Protein AF-A0A925S9H7-F1 (afdb_monomer)

Radius of gyration: 20.21 Å; Cα contacts (8 Å, |Δi|>4): 602; chains: 1; bounding box: 53×40×58 Å

Foldseek 3Di:
DVVPDDDDDDDDDLLDALVVLLVVCLVVQLVVLVVVVAADEAEAAASRCCSLLLNQLDVSNVRNHQAYEYELYQLQAFCLLQQLSVLVLLVPFPADPVLQLLLLVLSCLQCVVNVNSNQARFHQCLQVLQDQDAWDDDPDPSGRTDGGDNVPRHRPNSVVSLPRDGQLQRYEFEFEFEPLVCQVVVDPVNSVVCNVCVVVCSVPQRVVQSVDDSVSSLQVNLNVVVSGFCADPVRDTCLACCGHLSTHRLCSRLSFGSVLCNVQPRNDLVSLLVCLLRRLHNHYFYWYQHHSCCLPVCQGPPRDDQWTAGSNCNVVDTDGSVVVVVCVVVVPPPDCPPSVVSDDD

Secondary structure (DSSP, 8-state):
-TTT---------TTS-HHHHHHHHHHHHHHHHHHHTS-EEEEEETHHHHHHHHHTTSHHHHHHEEEEEEES--TT-BGGG-HHHHHHHHHHSSS-HHHHHHHHHHHHHHHHH-TTHHHHSB---TTS-S---EEEE-SSTTS-EEEE-HHHHS-HHHHHHHTS---GGGEEEEEEE---HHHHT--HHHHHHHHHTHHHHIIIIIHHHHHS-HHHHHHHHHHHHTT---B-TTS-B-TT--SBSSSSBHHHHTT--HHHHHHS---SGGGGGGTGGG--SSEEEEEET--TTHHHH---GGG--SEEEBSS-GGG-EEEHHHHHHHHHHTTT-TT--GGGSS--

pLDDT: mean 80.82, std 15.93, range [28.08, 97.25]

Nearest PDB structures (foldseek):
  6wpy-assembly5_E  TM=6.796E-01  e=1.363E-03  Bacillus licheniformis
  6z1p-assembly1_BK  TM=6.396E-01  e=5.811E-04  Tetrahymena thermophila SB210
  6wpx-assembly1_A  TM=6.654E-01  e=6.393E-03  Bacillus licheniformis
  5cur-assembly1_A  TM=8.465E-01  e=4.540E-01  Bacillus subtilis
  6nkc-assembly1_A  TM=7.446E-01  e=4.305E-01  metagenome

Sequence (345 aa):
FRKTFKVFFLRYDSSDALGDEIEQAKTLVPKLAGEVGKPITVIALSMGGNVIGGALSDPAVSESVDRALCMGTPFHGSPLFSSDWYQYSLYQHKLGLFTRMMDTFDYNYFFGKHRNYQRDLKWDNLDGGIPTVGAFKGITKAGPKGDLTPARDEGKLLNKINKTDINKGKIIAYAGYLLNAEIITMTAKHRLETYALAPYRFLTVRVPAQLGREESALKVLSTKIGKVNAIDDQGLSVRRFALNDGITPVPSALFLAPDTVKEYPIIKETDLKRLLPHVDIRLGRVFRDIDHVTFVEGTPPHGGSKLVKDELHPEDGSHTVFEWMLDELLERNQGDRKDNELVKS

Solvent-accessible surface area (backbone atoms only — not comparable to full-atom values): 18518 Å² total; per-residue (Å²): 102,86,91,78,53,87,86,83,85,90,84,79,64,83,88,46,52,60,67,58,50,16,57,49,43,46,55,52,46,32,52,50,16,58,78,70,71,46,55,36,75,44,80,23,58,28,70,46,25,46,29,50,57,50,17,32,54,39,66,62,27,38,68,21,41,61,35,35,42,21,38,36,11,35,50,42,14,19,58,84,26,15,61,34,58,45,23,50,21,48,60,57,29,95,64,56,72,67,57,34,23,52,52,39,47,55,51,52,58,54,41,69,76,43,50,46,48,49,61,50,32,7,21,33,45,60,61,63,80,54,59,83,72,44,79,47,71,44,97,47,95,63,29,26,52,42,59,25,29,48,94,71,49,41,9,62,57,29,46,54,46,74,69,50,76,53,71,38,69,32,34,32,22,36,18,24,12,46,76,61,55,70,70,80,66,58,42,75,66,55,50,50,52,52,60,72,42,37,68,58,46,40,64,72,48,46,50,54,23,66,72,52,56,69,68,48,32,49,55,60,51,11,66,49,58,75,66,46,50,38,68,49,99,80,75,44,45,61,54,71,63,39,47,23,14,45,60,21,30,30,58,22,15,43,60,45,51,42,67,56,45,56,76,59,62,37,73,50,80,83,41,52,58,70,45,59,90,60,45,69,35,58,41,69,40,34,30,72,51,23,37,60,60,23,82,76,70,62,51,29,59,95,76,46,69,53,58,39,43,31,65,64,49,62,85,80,45,66,38,36,71,64,52,49,54,46,33,73,73,64,56,67,80,64,72,80,69,56,74,74,71,63,66,71,134

Structure (mmCIF, N/CA/C/O backbone):
data_AF-A0A925S9H7-F1
#
_entry.id   AF-A0A925S9H7-F1
#
loop_
_atom_site.group_PDB
_atom_site.id
_atom_site.type_symbol
_atom_site.label_atom_id
_atom_site.label_alt_id
_atom_site.label_comp_id
_atom_site.label_asym_id
_atom_site.label_entity_id
_atom_site.label_seq_id
_atom_site.pdbx_PDB_ins_code
_atom_site.Cartn_x
_atom_site.Cartn_y
_atom_site.Cartn_z
_atom_site.occupancy
_atom_site.B_iso_or_equiv
_atom_site.auth_seq_id
_atom_site.auth_comp_id
_atom_site.auth_asym_id
_atom_site.auth_atom_id
_atom_site.pdbx_PDB_model_num
ATOM 1 N N . PHE A 1 1 ? -26.632 -3.676 8.887 1.00 64.56 1 PHE A N 1
ATOM 2 C CA . PHE A 1 1 ? -25.692 -2.537 8.868 1.00 64.56 1 PHE A CA 1
ATOM 3 C C . PHE A 1 1 ? -26.240 -1.284 9.562 1.00 64.56 1 PHE A C 1
ATOM 5 O O . PHE A 1 1 ? -25.845 -1.050 10.691 1.00 64.56 1 PHE A O 1
ATOM 12 N N . ARG A 1 2 ? -27.207 -0.530 8.996 1.00 60.44 2 ARG A N 1
ATOM 13 C CA . ARG A 1 2 ? -27.725 0.736 9.595 1.00 60.44 2 ARG A CA 1
ATOM 14 C C . ARG A 1 2 ? -28.324 0.631 11.009 1.00 60.44 2 ARG A C 1
ATOM 16 O O . ARG A 1 2 ? -28.385 1.628 11.710 1.00 60.44 2 ARG A O 1
ATOM 23 N N . LYS A 1 3 ? -28.794 -0.554 11.412 1.00 76.94 3 LYS A N 1
ATOM 24 C CA . LYS A 1 3 ? -29.314 -0.818 12.768 1.00 76.94 3 LYS A CA 1
ATOM 25 C C . LYS A 1 3 ? -28.235 -1.275 13.762 1.00 76.94 3 LYS A C 1
ATOM 27 O O . LYS A 1 3 ? -28.525 -1.388 14.942 1.00 76.94 3 LYS A O 1
ATOM 32 N N . THR A 1 4 ? -27.031 -1.574 13.276 1.00 79.81 4 THR A N 1
ATOM 33 C CA . THR A 1 4 ? -25.951 -2.227 14.037 1.00 79.81 4 THR A CA 1
ATOM 34 C C . THR A 1 4 ? -24.757 -1.295 14.218 1.00 79.81 4 THR A C 1
ATOM 36 O O . THR A 1 4 ? -24.157 -1.267 15.284 1.00 79.81 4 THR A O 1
ATOM 39 N N . PHE A 1 5 ? -24.444 -0.496 13.194 1.00 84.62 5 PHE A N 1
ATOM 40 C CA . PHE A 1 5 ? -23.286 0.388 13.175 1.00 84.62 5 PHE A CA 1
ATOM 41 C C . PHE A 1 5 ? -23.704 1.843 12.995 1.00 84.62 5 PHE A C 1
ATOM 43 O O . PHE A 1 5 ? -24.600 2.159 12.206 1.00 84.62 5 PHE A O 1
ATOM 50 N N . LYS A 1 6 ? -22.992 2.729 13.691 1.00 89.12 6 LYS A N 1
ATOM 51 C CA . LYS A 1 6 ? -22.971 4.166 13.426 1.00 89.12 6 LYS A CA 1
ATOM 52 C C . LYS A 1 6 ? -21.685 4.446 12.652 1.00 89.12 6 LYS A C 1
ATOM 54 O O . LYS A 1 6 ? -20.611 4.102 13.131 1.00 89.12 6 LYS A O 1
ATOM 59 N N . VAL A 1 7 ? -21.807 4.997 11.447 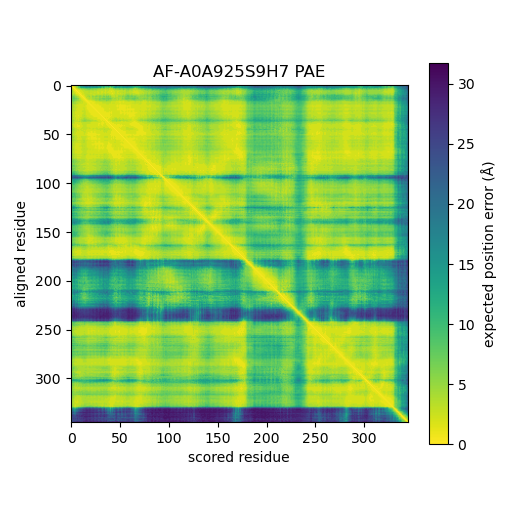1.00 90.25 7 VAL A N 1
ATOM 60 C CA . VAL A 1 7 ? -20.663 5.241 10.558 1.00 90.25 7 VAL A CA 1
ATOM 61 C C . VAL A 1 7 ? -20.349 6.722 10.538 1.00 90.25 7 VAL A C 1
ATOM 63 O O . VAL A 1 7 ? -21.237 7.542 10.304 1.00 90.25 7 VAL A O 1
ATOM 66 N N . PHE A 1 8 ? -19.078 7.035 10.742 1.00 91.69 8 PHE A N 1
ATOM 67 C CA . PHE A 1 8 ? -18.526 8.373 10.621 1.00 91.69 8 PHE A CA 1
ATOM 68 C C . PHE A 1 8 ? -17.514 8.375 9.480 1.00 91.69 8 PHE A C 1
ATOM 70 O O . PHE A 1 8 ? -16.825 7.382 9.257 1.00 91.69 8 PHE A O 1
ATOM 77 N N . PHE A 1 9 ? -17.438 9.486 8.754 1.00 90.81 9 PHE A N 1
ATOM 78 C CA . PHE A 1 9 ? -16.459 9.670 7.691 1.00 90.81 9 PHE A CA 1
ATOM 79 C C . PHE A 1 9 ? -15.433 10.695 8.149 1.00 90.81 9 PHE A C 1
ATOM 81 O O . PHE A 1 9 ? -15.776 11.861 8.341 1.00 90.81 9 PHE A O 1
ATOM 88 N N . LEU A 1 10 ? -14.187 10.256 8.298 1.00 87.06 10 LEU A N 1
ATOM 89 C CA . LEU A 1 10 ? -13.049 11.148 8.449 1.00 87.06 10 LEU A CA 1
ATOM 90 C C . LEU A 1 10 ? -12.535 11.482 7.049 1.00 87.06 10 LEU A C 1
ATOM 92 O O . LEU A 1 10 ? -12.143 10.588 6.301 1.00 87.06 10 LEU A O 1
ATOM 96 N N . ARG A 1 11 ? -12.612 12.757 6.674 1.00 85.00 11 ARG A N 1
ATOM 97 C C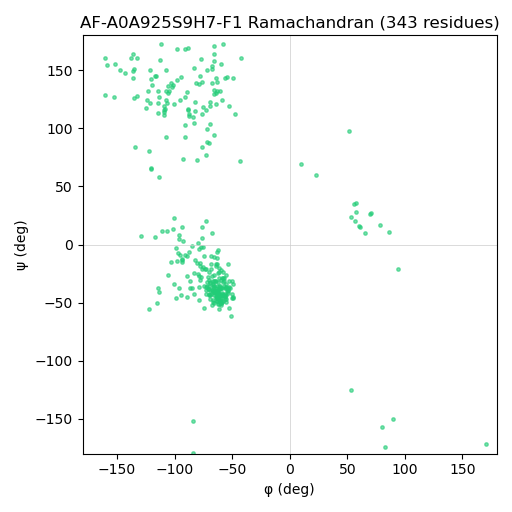A . ARG A 1 11 ? -12.084 13.256 5.403 1.00 85.00 11 ARG A CA 1
ATOM 98 C C . ARG A 1 11 ? -10.756 13.938 5.675 1.00 85.00 11 ARG A C 1
ATOM 100 O O . ARG A 1 11 ? -10.673 14.704 6.628 1.00 85.00 11 ARG A O 1
ATOM 107 N N . TYR A 1 12 ? -9.792 13.679 4.813 1.00 81.25 12 TYR A N 1
ATOM 108 C CA . TYR A 1 12 ? -8.499 14.340 4.799 1.00 81.25 12 TYR A CA 1
ATOM 109 C C . TYR A 1 12 ? -8.159 14.768 3.373 1.00 81.25 12 TYR A C 1
ATOM 111 O O . TYR A 1 12 ? -8.752 14.249 2.416 1.00 81.25 12 TYR A O 1
ATOM 119 N N . ASP A 1 13 ? -7.238 15.717 3.230 1.00 80.81 13 ASP A N 1
ATOM 120 C CA . ASP A 1 13 ? -6.791 16.174 1.923 1.00 80.81 13 ASP A CA 1
ATOM 121 C C . ASP A 1 13 ? -5.626 15.291 1.458 1.00 80.81 13 ASP A C 1
ATOM 123 O O . ASP A 1 13 ? -4.548 15.260 2.041 1.00 80.81 13 ASP A O 1
ATOM 127 N N . SER A 1 14 ? -5.812 14.540 0.373 1.00 71.75 14 SER A N 1
ATOM 128 C CA . SER A 1 14 ? -4.733 13.728 -0.204 1.00 71.75 14 SER A CA 1
ATOM 129 C C . SER A 1 14 ? -3.578 14.565 -0.776 1.00 71.75 14 SER A C 1
ATOM 131 O O . SER A 1 14 ? -2.535 14.016 -1.143 1.00 71.75 14 SER A O 1
ATOM 133 N N . SER A 1 15 ? -3.763 15.884 -0.887 1.00 78.62 15 SER A N 1
ATOM 134 C CA . SER A 1 15 ? -2.734 16.863 -1.234 1.00 78.62 15 SER A CA 1
ATOM 135 C C . SER A 1 15 ? -2.029 17.489 -0.023 1.00 78.62 15 SER A C 1
ATOM 137 O O . SER A 1 15 ? -1.110 18.291 -0.219 1.00 78.62 15 SER A O 1
ATOM 139 N N . ASP A 1 16 ? -2.350 17.060 1.196 1.00 85.62 16 ASP A N 1
ATOM 140 C CA . ASP A 1 16 ? -1.564 17.375 2.387 1.00 85.62 16 ASP A CA 1
ATOM 141 C C . ASP A 1 16 ? -0.453 16.341 2.610 1.00 85.62 16 ASP A C 1
ATOM 143 O O . ASP A 1 16 ? -0.340 15.324 1.910 1.00 85.62 16 ASP A O 1
ATOM 147 N N . ALA A 1 17 ? 0.466 16.648 3.528 1.00 89.25 17 ALA A N 1
ATOM 148 C CA . ALA A 1 17 ? 1.516 15.714 3.893 1.00 89.25 17 ALA A CA 1
ATOM 149 C C . ALA A 1 17 ? 0.978 14.609 4.795 1.00 89.25 17 ALA A C 1
ATOM 151 O O . ALA A 1 17 ? 0.261 14.879 5.753 1.00 89.25 17 ALA A O 1
ATOM 152 N N . LEU A 1 18 ? 1.431 13.373 4.574 1.00 92.12 18 LEU A N 1
ATOM 153 C CA . LEU A 1 18 ? 1.060 12.244 5.434 1.00 92.12 18 LEU A CA 1
ATOM 154 C C . LEU A 1 18 ? 1.354 12.521 6.919 1.00 92.12 18 LEU A C 1
ATOM 156 O O . LEU A 1 18 ? 0.586 12.115 7.783 1.00 92.12 18 LEU A O 1
ATOM 160 N N . GLY A 1 19 ? 2.457 13.214 7.218 1.00 92.12 19 GLY A N 1
ATOM 161 C CA . GLY A 1 19 ? 2.796 13.605 8.588 1.00 92.12 19 GLY A CA 1
ATOM 162 C C . GLY A 1 19 ? 1.758 14.534 9.219 1.00 92.12 19 GLY A C 1
ATOM 163 O O . GLY A 1 19 ? 1.385 14.323 10.368 1.00 92.12 19 GLY A O 1
ATOM 164 N N . ASP A 1 20 ? 1.250 15.505 8.460 1.00 92.94 20 ASP A N 1
ATOM 165 C CA . ASP A 1 20 ? 0.233 16.443 8.942 1.00 92.94 20 ASP A CA 1
ATOM 166 C C . ASP A 1 20 ? -1.088 15.709 9.200 1.00 92.94 20 ASP A C 1
ATOM 168 O O . ASP A 1 20 ? -1.737 15.927 10.221 1.00 92.94 20 ASP A O 1
ATOM 172 N N . GLU A 1 21 ? -1.441 14.763 8.328 1.00 93.81 21 GLU A N 1
ATOM 173 C CA . GLU A 1 21 ? -2.633 13.928 8.494 1.00 93.81 21 GLU A CA 1
ATOM 174 C C . GLU A 1 21 ? -2.547 12.986 9.699 1.00 93.81 21 GLU A C 1
ATOM 176 O O . GLU A 1 21 ? -3.539 12.766 10.397 1.00 93.81 21 GLU A O 1
ATOM 181 N N . ILE A 1 22 ? -1.353 12.471 10.006 1.00 94.88 22 ILE A N 1
ATOM 182 C CA . ILE A 1 22 ? -1.109 11.704 11.234 1.00 94.88 22 ILE A CA 1
ATOM 183 C C . ILE A 1 22 ? -1.348 12.581 12.471 1.00 94.88 22 ILE A C 1
ATOM 185 O O . ILE A 1 22 ? -2.038 12.152 13.396 1.00 94.88 22 ILE A O 1
ATOM 189 N N . GLU A 1 23 ? -0.828 13.811 12.499 1.00 94.81 23 GLU A N 1
ATOM 190 C CA . GLU A 1 23 ? -1.037 14.728 13.630 1.00 94.81 23 GLU A CA 1
ATOM 191 C C . GLU A 1 23 ? -2.510 15.145 13.780 1.00 94.81 23 GLU A C 1
ATOM 193 O O . GLU A 1 23 ? -3.040 15.216 14.894 1.00 94.81 23 GLU A O 1
ATOM 198 N N . GLN A 1 24 ? -3.221 15.339 12.666 1.00 94.75 24 GLN A N 1
ATOM 199 C CA . GLN A 1 24 ? -4.666 15.568 12.692 1.00 94.75 24 GLN A CA 1
ATOM 200 C C . GLN A 1 24 ? -5.418 14.356 13.256 1.00 94.75 24 GLN A C 1
ATOM 202 O O . GLN A 1 24 ? -6.281 14.511 14.127 1.00 94.75 24 GLN A O 1
ATOM 207 N N . ALA A 1 25 ? -5.068 13.141 12.824 1.00 95.38 25 ALA A N 1
ATOM 208 C CA . ALA A 1 25 ? -5.674 11.911 13.324 1.00 95.38 25 ALA A CA 1
ATOM 209 C C . ALA A 1 25 ? -5.461 11.732 14.836 1.00 95.38 25 ALA A C 1
ATOM 211 O O . ALA A 1 25 ? -6.404 11.339 15.529 1.00 95.38 25 ALA A O 1
ATOM 212 N N . LYS A 1 26 ? -4.287 12.112 15.366 1.00 96.12 26 LYS A N 1
ATOM 213 C CA . LYS A 1 26 ? -4.012 12.107 16.816 1.00 96.12 26 LYS A CA 1
ATOM 214 C C . LYS A 1 26 ? -4.970 12.971 17.626 1.00 96.12 26 LYS A C 1
ATOM 216 O O . LYS A 1 26 ? -5.275 12.649 18.768 1.00 96.12 26 LYS A O 1
ATOM 221 N N . THR A 1 27 ? -5.501 14.030 17.025 1.00 95.88 27 THR A N 1
ATOM 222 C CA . THR A 1 27 ? -6.480 14.907 17.677 1.00 95.88 27 THR A CA 1
ATOM 223 C C . THR A 1 27 ? -7.917 14.425 17.461 1.00 95.88 27 THR A C 1
ATOM 225 O O . THR A 1 27 ? -8.731 14.408 18.386 1.00 95.88 27 THR A O 1
ATOM 228 N N . LEU A 1 28 ? -8.259 14.045 16.228 1.00 95.69 28 LEU A N 1
ATOM 229 C CA . LEU A 1 28 ? -9.642 13.775 15.830 1.00 95.69 28 LEU A CA 1
ATOM 230 C C . LEU A 1 28 ? -10.146 12.406 16.290 1.00 95.69 28 LEU A C 1
ATOM 232 O O . LEU A 1 28 ? -11.314 12.291 16.666 1.00 95.69 28 LEU A O 1
ATOM 236 N N . VAL A 1 29 ? -9.288 11.381 16.286 1.00 96.50 29 VAL A N 1
ATOM 237 C CA . VAL A 1 29 ? -9.683 10.017 16.667 1.00 96.50 29 VAL A CA 1
ATOM 238 C C . VAL A 1 29 ? -10.078 9.935 18.146 1.00 96.50 29 VAL A C 1
ATOM 240 O O . VAL A 1 29 ? -11.194 9.475 18.411 1.00 96.50 29 VAL A O 1
ATOM 243 N N . PRO A 1 30 ? -9.275 10.434 19.110 1.00 97.25 30 PRO A N 1
ATOM 244 C CA . PRO A 1 30 ? -9.667 10.401 20.516 1.00 97.25 30 PRO A CA 1
ATOM 245 C C . PRO A 1 30 ? -10.904 11.245 20.804 1.00 97.25 30 PRO A C 1
ATOM 247 O O . PRO A 1 30 ? -11.779 10.832 21.564 1.00 97.25 30 PRO A O 1
ATOM 250 N N . LYS A 1 31 ? -11.031 12.402 20.141 1.00 96.50 31 LYS A N 1
ATOM 251 C CA . LYS A 1 31 ? -12.224 13.245 20.256 1.00 96.50 31 LYS A CA 1
ATOM 252 C C . LYS A 1 31 ? -13.487 12.493 19.828 1.00 96.50 31 LYS A C 1
ATOM 254 O O . LYS A 1 31 ? -14.468 12.483 20.569 1.00 96.50 31 LYS A O 1
ATOM 259 N N . LEU A 1 32 ? -13.461 11.843 18.662 1.00 95.44 32 LEU A N 1
ATOM 260 C CA . LEU A 1 32 ? -14.602 11.075 18.161 1.00 95.44 32 LEU A CA 1
ATOM 261 C C . LEU A 1 32 ? -14.940 9.900 19.087 1.00 95.44 32 LEU A C 1
ATOM 263 O O . LEU A 1 32 ? -16.109 9.698 19.410 1.00 95.44 32 LEU A O 1
ATOM 267 N N . ALA A 1 33 ? -13.938 9.141 19.536 1.00 95.75 33 ALA A N 1
ATOM 268 C CA . ALA A 1 33 ? -14.154 8.037 20.469 1.00 95.75 33 ALA A CA 1
ATOM 269 C C . ALA A 1 33 ? -14.763 8.519 21.797 1.00 95.75 33 ALA A C 1
ATOM 271 O O . ALA A 1 33 ? -15.682 7.883 22.317 1.00 95.75 33 ALA A O 1
ATOM 272 N N . GLY A 1 34 ? -14.330 9.683 22.295 1.00 95.88 34 GLY A N 1
ATOM 273 C CA . GLY A 1 34 ? -14.906 10.340 23.468 1.00 95.88 34 GLY A CA 1
ATOM 274 C C . GLY A 1 34 ? -16.374 10.734 23.285 1.00 95.88 34 GLY A C 1
ATOM 275 O O . GLY A 1 34 ? -17.190 10.467 24.164 1.00 95.88 34 GLY A O 1
ATOM 276 N N . GLU A 1 35 ? -16.745 11.294 22.128 1.00 94.88 35 GLU A N 1
ATOM 277 C CA . GLU A 1 35 ? -18.145 11.622 21.802 1.00 94.88 35 GLU A CA 1
ATOM 278 C C . GLU A 1 35 ? -19.030 10.372 21.649 1.00 94.88 35 GLU A C 1
ATOM 280 O O . GLU A 1 35 ? -20.224 10.401 21.956 1.00 94.88 35 GLU A O 1
ATOM 285 N N . VAL A 1 36 ? -18.455 9.260 21.180 1.00 92.69 36 VAL A N 1
ATOM 286 C CA . VAL A 1 36 ? -19.147 7.965 21.075 1.00 92.69 36 VAL A CA 1
ATOM 287 C C . VAL A 1 36 ? -19.213 7.241 22.430 1.00 92.69 36 VAL A C 1
ATOM 289 O O . VAL A 1 36 ? -20.126 6.440 22.645 1.00 92.69 36 VAL A O 1
ATOM 292 N N . GLY A 1 37 ? -18.283 7.525 23.346 1.00 93.19 37 GLY A N 1
ATOM 293 C CA . GLY A 1 37 ? -18.195 6.931 24.683 1.00 93.19 37 GLY A CA 1
ATOM 294 C C . GLY A 1 37 ? -17.587 5.525 24.720 1.00 93.19 37 GLY A C 1
ATOM 295 O O . GLY A 1 37 ? -17.783 4.806 25.698 1.00 93.19 37 GLY A O 1
ATOM 296 N N . LYS A 1 38 ? -16.897 5.099 23.654 1.00 92.38 38 LYS A N 1
ATOM 297 C CA . LYS A 1 38 ? -16.194 3.807 23.570 1.00 92.38 38 LYS A CA 1
ATOM 298 C C . LYS A 1 38 ? -15.128 3.824 22.466 1.00 92.38 38 LYS A C 1
ATOM 300 O O . LYS A 1 38 ? -15.257 4.630 21.539 1.00 92.38 38 LYS A O 1
ATOM 305 N N . PRO A 1 39 ? -14.141 2.908 22.507 1.00 94.19 39 PRO A N 1
ATOM 306 C CA . PRO A 1 39 ? -13.210 2.723 21.403 1.00 94.19 39 PRO A CA 1
ATOM 307 C C . PRO A 1 39 ? -13.934 2.451 20.078 1.00 94.19 39 PRO A C 1
ATOM 309 O O . PRO A 1 39 ? -14.990 1.806 20.043 1.00 94.19 39 PRO A O 1
ATOM 312 N N . ILE A 1 40 ? -13.373 2.963 18.986 1.00 95.19 40 ILE A N 1
ATOM 313 C CA . ILE A 1 40 ? -13.952 2.883 17.644 1.00 95.19 40 ILE A CA 1
ATOM 314 C C . ILE A 1 40 ? -13.182 1.902 16.761 1.00 95.19 40 ILE A C 1
ATOM 316 O O . ILE A 1 40 ? -11.972 1.725 16.894 1.00 95.19 40 ILE A O 1
ATOM 320 N N . THR A 1 41 ? -13.888 1.287 15.817 1.00 95.25 41 THR A N 1
ATOM 321 C CA . THR A 1 41 ? -13.262 0.550 14.718 1.00 95.25 41 THR A CA 1
ATOM 322 C C . THR A 1 41 ? -13.015 1.499 13.558 1.00 95.25 41 THR A C 1
ATOM 324 O O . THR A 1 41 ? -13.924 2.223 13.145 1.00 95.25 41 THR A O 1
ATOM 327 N N . VAL A 1 42 ? -11.802 1.474 13.012 1.00 95.81 42 VAL A N 1
ATOM 328 C CA . VAL A 1 42 ? -11.430 2.288 11.856 1.00 95.81 42 VAL A CA 1
ATOM 329 C C . VAL A 1 42 ? -11.351 1.410 10.614 1.00 95.81 42 VAL A C 1
ATOM 331 O O . VAL A 1 42 ? -10.802 0.315 10.656 1.00 95.81 42 VAL A O 1
ATOM 334 N N . ILE A 1 43 ? -11.898 1.888 9.501 1.00 95.12 43 ILE A N 1
ATOM 335 C CA . ILE A 1 43 ? -11.734 1.269 8.185 1.00 95.12 43 ILE A CA 1
ATOM 336 C C . ILE A 1 43 ? -10.947 2.260 7.340 1.00 95.12 43 ILE A C 1
ATOM 338 O O . ILE A 1 43 ? -11.362 3.409 7.185 1.00 95.12 43 ILE A O 1
ATOM 342 N N . ALA A 1 44 ? -9.804 1.825 6.829 1.00 94.94 44 ALA A N 1
ATOM 343 C CA . ALA A 1 44 ? -8.834 2.677 6.177 1.00 94.94 44 ALA A CA 1
ATOM 344 C C . ALA A 1 44 ? -8.380 2.063 4.851 1.00 94.94 44 ALA A C 1
ATOM 346 O O . ALA A 1 44 ? -7.971 0.905 4.790 1.00 94.94 44 ALA A O 1
ATOM 347 N N . LEU A 1 45 ? -8.453 2.854 3.784 1.00 91.75 45 LEU A N 1
ATOM 348 C CA . LEU A 1 45 ? -8.009 2.473 2.448 1.00 91.75 45 LEU A CA 1
ATOM 349 C C . LEU A 1 45 ? -6.658 3.124 2.153 1.00 91.75 45 LEU A C 1
ATOM 351 O O . LEU A 1 45 ? -6.503 4.330 2.360 1.00 91.75 45 LEU A O 1
ATOM 355 N N . SER A 1 46 ? -5.724 2.358 1.588 1.00 91.88 46 SER A N 1
ATOM 356 C CA . SER A 1 46 ? -4.475 2.886 1.040 1.00 91.88 46 SER A CA 1
ATOM 357 C C . SER A 1 46 ? -3.717 3.748 2.065 1.00 91.88 46 SER A C 1
ATOM 359 O O . SER A 1 46 ? -3.473 3.307 3.187 1.00 91.88 46 SER A O 1
ATOM 361 N N . MET A 1 47 ? -3.388 4.999 1.722 1.00 92.44 47 MET A N 1
ATOM 362 C CA . MET A 1 47 ? -2.739 5.972 2.608 1.00 92.44 47 MET A CA 1
ATOM 363 C C . MET A 1 47 ? -3.420 6.127 3.977 1.00 92.44 47 MET A C 1
ATOM 365 O O . MET A 1 47 ? -2.729 6.353 4.968 1.00 92.44 47 MET A O 1
ATOM 369 N N . GLY A 1 48 ? -4.743 5.959 4.070 1.00 93.69 48 GLY A N 1
ATOM 370 C CA . GLY A 1 48 ? -5.459 6.067 5.342 1.00 93.69 48 GLY A CA 1
ATOM 371 C C . GLY A 1 48 ? -4.974 5.054 6.381 1.00 93.69 48 GLY A C 1
ATOM 372 O O . GLY A 1 48 ? -4.988 5.340 7.577 1.00 93.69 48 GLY A O 1
ATOM 373 N N . GLY A 1 49 ? -4.503 3.878 5.949 1.00 95.31 49 GLY A N 1
ATOM 374 C CA . GLY A 1 49 ? -3.928 2.902 6.870 1.00 95.31 49 GLY A CA 1
ATOM 375 C C . GLY A 1 49 ? -2.589 3.364 7.446 1.00 95.31 49 GLY A C 1
ATOM 376 O O . GLY A 1 49 ? -2.328 3.110 8.616 1.00 95.31 49 GLY A O 1
ATOM 377 N N . ASN A 1 50 ? -1.796 4.128 6.686 1.00 95.31 50 ASN A N 1
ATOM 378 C CA . ASN A 1 50 ? -0.564 4.746 7.186 1.00 95.31 50 ASN A CA 1
ATOM 379 C C . ASN A 1 50 ? -0.865 5.898 8.152 1.00 95.31 50 ASN A C 1
ATOM 381 O O . ASN A 1 50 ? -0.147 6.062 9.134 1.00 95.31 50 ASN A O 1
ATOM 385 N N . VAL A 1 51 ? -1.937 6.663 7.905 1.00 95.25 51 VAL A N 1
ATOM 386 C CA . VAL A 1 51 ? -2.402 7.718 8.824 1.00 95.25 51 VAL A CA 1
ATOM 387 C C . VAL A 1 51 ? -2.742 7.119 10.188 1.0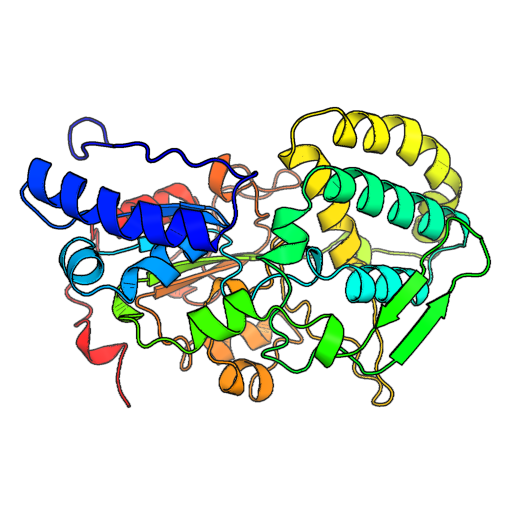0 95.25 51 VAL A C 1
ATOM 389 O O . VAL A 1 51 ? -2.221 7.557 11.210 1.00 95.25 51 VAL A O 1
ATOM 392 N N . ILE A 1 52 ? -3.574 6.075 10.208 1.00 95.56 52 ILE A N 1
ATOM 393 C CA . ILE A 1 52 ? -3.973 5.417 11.458 1.00 95.56 52 ILE A CA 1
ATOM 394 C C . ILE A 1 52 ? -2.806 4.654 12.081 1.00 95.56 52 ILE A C 1
ATOM 396 O O . ILE A 1 52 ? -2.579 4.786 13.278 1.00 95.56 52 ILE A O 1
ATOM 400 N N . GLY A 1 53 ? -2.031 3.916 11.283 1.00 94.06 53 GLY A N 1
ATOM 401 C CA . GLY A 1 53 ? -0.839 3.204 11.745 1.00 94.06 53 GLY A CA 1
ATOM 402 C C . GLY A 1 53 ? 0.167 4.134 12.424 1.00 94.06 53 GLY A C 1
ATOM 403 O O . GLY A 1 53 ? 0.646 3.824 13.510 1.00 94.06 53 GLY A O 1
ATOM 404 N N . GLY A 1 54 ? 0.420 5.310 11.842 1.00 94.19 54 GLY A N 1
ATOM 405 C CA . GLY A 1 54 ? 1.272 6.333 12.447 1.00 94.19 54 GLY A CA 1
ATOM 406 C C . GLY A 1 54 ? 0.649 7.004 13.672 1.00 94.19 54 GLY A C 1
ATOM 407 O O . GLY A 1 54 ? 1.358 7.307 14.625 1.00 94.19 54 GLY A O 1
ATOM 408 N N . ALA A 1 55 ? -0.668 7.217 13.688 1.00 95.94 55 ALA A N 1
ATOM 409 C CA . ALA A 1 55 ? -1.353 7.818 14.831 1.00 95.94 55 ALA A CA 1
ATOM 410 C C . ALA A 1 55 ? -1.421 6.878 16.047 1.00 95.94 55 ALA A C 1
ATOM 412 O O . ALA A 1 55 ? -1.415 7.358 17.176 1.00 95.94 55 ALA A O 1
ATOM 413 N N . LEU A 1 56 ? -1.426 5.555 15.842 1.00 96.25 56 LEU A N 1
ATOM 414 C CA . LEU A 1 56 ? -1.444 4.547 16.912 1.00 96.25 56 LEU A CA 1
ATOM 415 C C . LEU A 1 56 ? -0.209 4.571 17.827 1.00 96.25 56 LEU A C 1
ATOM 417 O O . LEU A 1 56 ? -0.245 3.944 18.885 1.00 96.25 56 LEU A O 1
ATOM 421 N N . SER A 1 57 ? 0.854 5.297 17.464 1.00 94.38 57 SER A N 1
ATOM 422 C CA . SER A 1 57 ? 1.971 5.562 18.378 1.00 94.38 57 SER A CA 1
ATOM 423 C C . SER A 1 57 ? 1.585 6.476 19.544 1.00 94.38 57 SER A C 1
ATOM 425 O O . SER A 1 57 ? 2.304 6.552 20.535 1.00 94.38 57 SER A O 1
ATOM 427 N N . ASP A 1 58 ? 0.503 7.245 19.401 1.00 96.44 58 ASP A N 1
ATOM 428 C CA . ASP A 1 58 ? -0.042 8.073 20.470 1.00 96.44 58 ASP A CA 1
ATOM 429 C C . ASP A 1 58 ? -0.921 7.208 21.396 1.00 96.44 58 ASP A C 1
ATOM 431 O O . ASP A 1 58 ? -1.887 6.597 20.920 1.00 96.44 58 ASP A O 1
ATOM 435 N N . PRO A 1 59 ? -0.633 7.144 22.712 1.00 96.12 59 PRO A N 1
ATOM 436 C CA . PRO A 1 59 ? -1.420 6.350 23.652 1.00 96.12 59 PRO A CA 1
ATOM 437 C C . PRO A 1 59 ? -2.916 6.685 23.648 1.00 96.12 59 PRO A C 1
ATOM 439 O O . PRO A 1 59 ? -3.733 5.768 23.708 1.00 96.12 59 PRO A O 1
ATOM 442 N N . ALA A 1 60 ? -3.293 7.961 23.501 1.00 96.81 60 ALA A N 1
ATOM 443 C CA . ALA A 1 60 ? -4.697 8.367 23.490 1.00 96.81 60 ALA A CA 1
ATOM 444 C C . ALA A 1 60 ? -5.429 7.828 22.254 1.00 96.81 60 ALA A C 1
ATOM 446 O O . ALA A 1 60 ? -6.590 7.417 22.337 1.00 96.81 60 ALA A O 1
ATOM 447 N N . VAL A 1 61 ? -4.750 7.784 21.103 1.00 97.19 61 VAL A N 1
ATOM 448 C CA . VAL A 1 61 ? -5.280 7.156 19.883 1.00 97.19 61 VAL A CA 1
ATOM 449 C C . VAL A 1 61 ? -5.357 5.652 20.058 1.00 97.19 61 VAL A C 1
ATOM 451 O O . VAL A 1 61 ? -6.389 5.062 19.747 1.00 97.19 61 VAL A O 1
ATOM 454 N N . SER A 1 62 ? -4.289 5.039 20.571 1.00 96.06 62 SER A N 1
ATOM 455 C CA . SER A 1 62 ? -4.244 3.603 20.819 1.00 96.06 62 SER A CA 1
ATOM 456 C C . SER A 1 62 ? -5.412 3.181 21.706 1.00 96.06 62 SER A C 1
ATOM 458 O O . SER A 1 62 ? -6.162 2.299 21.316 1.00 96.06 62 SER A O 1
ATOM 460 N N . GLU A 1 63 ? -5.671 3.848 22.828 1.00 95.94 63 GLU A N 1
ATOM 461 C CA . GLU A 1 63 ? -6.824 3.560 23.699 1.00 95.94 63 GLU A CA 1
ATOM 462 C C . GLU A 1 63 ? -8.180 3.788 23.011 1.00 95.94 63 GLU A C 1
ATOM 464 O O . GLU A 1 63 ? -9.144 3.067 23.270 1.00 95.94 63 GLU A O 1
ATOM 469 N N . SER A 1 64 ? -8.250 4.756 22.097 1.00 97.06 64 SER A N 1
ATOM 470 C CA . SER A 1 64 ? -9.474 5.131 21.380 1.00 97.06 64 SER A CA 1
ATOM 471 C C . SER A 1 64 ? -9.812 4.226 20.194 1.00 97.06 64 SER A C 1
ATOM 473 O O . SER A 1 64 ? -10.943 4.262 19.708 1.00 97.06 64 SER A O 1
ATOM 475 N N . VAL A 1 65 ? -8.867 3.419 19.710 1.00 96.44 65 VAL A N 1
ATOM 476 C CA . VAL A 1 65 ? -9.059 2.510 18.572 1.00 96.44 65 VAL A CA 1
ATOM 477 C C . VAL A 1 65 ? -9.135 1.072 19.069 1.00 96.44 65 VAL A C 1
ATOM 479 O O . VAL A 1 65 ? -8.196 0.561 19.672 1.00 96.44 65 VAL A O 1
ATOM 482 N N . ASP A 1 66 ? -10.238 0.388 18.782 1.00 94.25 66 ASP A N 1
ATOM 483 C CA . ASP A 1 66 ? -10.372 -1.047 19.059 1.00 94.25 66 ASP A CA 1
ATOM 484 C C . ASP A 1 66 ? -9.567 -1.875 18.045 1.00 94.25 66 ASP A C 1
ATOM 486 O O . ASP A 1 66 ? -8.679 -2.650 18.399 1.00 94.25 66 ASP A O 1
ATOM 490 N N . ARG A 1 67 ? -9.845 -1.649 16.757 1.00 94.75 67 ARG A N 1
ATOM 491 C CA . ARG A 1 67 ? -9.160 -2.282 15.626 1.00 94.75 67 ARG A CA 1
ATOM 492 C C . ARG A 1 67 ? -9.184 -1.374 14.397 1.00 94.75 67 ARG A C 1
ATOM 494 O O . ARG A 1 67 ? -10.089 -0.546 14.258 1.00 94.75 67 ARG A O 1
ATOM 501 N N . ALA A 1 68 ? -8.229 -1.556 13.494 1.00 96.19 68 ALA A N 1
ATOM 502 C CA . ALA A 1 68 ? -8.145 -0.859 12.218 1.00 96.19 68 ALA A CA 1
ATOM 503 C C . ALA A 1 68 ? -8.077 -1.867 11.062 1.00 96.19 68 ALA A C 1
ATOM 505 O O . ALA A 1 68 ? -7.137 -2.652 10.978 1.00 96.19 68 ALA A O 1
ATOM 506 N N . LEU A 1 69 ? -9.074 -1.842 10.179 1.00 96.94 69 LEU A N 1
ATOM 507 C CA . LEU A 1 69 ? -9.107 -2.622 8.944 1.00 96.94 69 LEU A CA 1
ATOM 508 C C . LEU A 1 69 ? -8.413 -1.802 7.853 1.00 96.94 69 LEU A C 1
ATOM 510 O O . LEU A 1 69 ? -8.927 -0.768 7.427 1.00 96.94 69 LEU A O 1
ATOM 514 N N . CYS A 1 70 ? -7.241 -2.249 7.422 1.00 97.06 70 CYS A N 1
ATOM 515 C CA . CYS A 1 70 ? -6.353 -1.559 6.497 1.00 97.06 70 CYS A CA 1
ATOM 516 C C . CYS A 1 70 ? -6.335 -2.278 5.144 1.00 97.06 70 CYS A C 1
ATOM 518 O O . CYS A 1 70 ? -5.883 -3.415 5.050 1.00 97.06 70 CYS A O 1
ATOM 520 N N . MET A 1 71 ? -6.833 -1.627 4.095 1.00 95.25 71 MET A N 1
ATOM 521 C CA . MET A 1 71 ? -7.051 -2.236 2.779 1.00 95.25 71 MET A CA 1
ATOM 522 C C . MET A 1 71 ? -6.061 -1.699 1.753 1.00 95.25 71 MET A C 1
ATOM 524 O O . MET A 1 71 ? -6.040 -0.496 1.483 1.00 95.25 71 MET A O 1
ATOM 528 N N . GLY A 1 72 ? -5.239 -2.583 1.184 1.00 92.44 72 GLY A N 1
ATOM 529 C CA . GLY A 1 72 ? -4.211 -2.212 0.208 1.00 92.44 72 GLY A CA 1
ATOM 530 C C . GLY A 1 72 ? -3.176 -1.223 0.758 1.00 92.44 72 GLY A C 1
ATOM 531 O O . GLY A 1 72 ? -2.477 -0.572 -0.011 1.00 92.44 72 GLY A O 1
ATOM 532 N N . THR A 1 73 ? -3.084 -1.053 2.075 1.00 95.25 73 THR A N 1
ATOM 533 C CA . THR A 1 73 ? -2.269 -0.013 2.708 1.00 95.25 73 THR A CA 1
ATOM 534 C C . THR A 1 73 ? -0.780 -0.218 2.435 1.00 95.25 73 THR A C 1
ATOM 536 O O . THR A 1 73 ? -0.237 -1.240 2.836 1.00 95.25 73 THR A O 1
ATOM 539 N N . PRO A 1 74 ? -0.069 0.731 1.809 1.00 93.69 74 PRO A N 1
ATOM 540 C CA . PRO A 1 74 ? 1.366 0.604 1.603 1.00 93.69 74 PRO A CA 1
ATOM 541 C C . PRO A 1 74 ? 2.128 0.997 2.877 1.00 93.69 74 PRO A C 1
ATOM 543 O O . PRO A 1 74 ? 2.750 2.063 2.905 1.00 93.69 74 PRO A O 1
ATOM 546 N N . PHE A 1 75 ? 2.094 0.162 3.926 1.00 94.31 75 PHE A N 1
ATOM 547 C CA . PHE A 1 75 ? 2.760 0.457 5.210 1.00 94.31 75 PHE A CA 1
ATOM 548 C C . PHE A 1 75 ? 4.248 0.735 5.033 1.00 94.31 75 PHE A C 1
ATOM 550 O O . PHE A 1 75 ? 4.802 1.648 5.638 1.00 94.31 75 PHE A O 1
ATOM 557 N N . HIS A 1 76 ? 4.879 0.014 4.117 1.00 92.00 76 HIS A N 1
ATOM 558 C CA . HIS A 1 76 ? 6.274 0.208 3.757 1.00 92.00 76 HIS A CA 1
ATOM 559 C C . HIS A 1 76 ? 6.465 0.978 2.445 1.00 92.00 76 HIS A C 1
ATOM 561 O O . HIS A 1 76 ? 7.546 1.031 1.862 1.00 92.00 76 HIS A O 1
ATOM 567 N N . GLY A 1 77 ? 5.397 1.592 1.951 1.00 91.25 77 GLY A N 1
ATOM 568 C CA . GLY A 1 77 ? 5.382 2.311 0.694 1.00 91.25 77 GLY A CA 1
ATOM 569 C C . GLY A 1 77 ? 5.193 1.379 -0.491 1.00 91.25 77 GLY A C 1
ATOM 570 O O . GLY A 1 77 ? 4.941 0.175 -0.359 1.00 91.25 77 GLY A O 1
ATOM 571 N N . SER A 1 78 ? 5.287 1.971 -1.674 1.00 87.38 78 SER A N 1
ATOM 572 C CA . SER A 1 78 ? 5.249 1.240 -2.930 1.00 87.38 78 SER A CA 1
ATOM 573 C C . SER A 1 78 ? 6.326 1.759 -3.870 1.00 87.38 78 SER A C 1
ATOM 575 O O . SER A 1 78 ? 6.548 2.971 -3.954 1.00 87.38 78 SER A O 1
ATOM 577 N N . PRO A 1 79 ? 6.949 0.878 -4.660 1.00 82.25 79 PRO A N 1
ATOM 578 C CA . PRO A 1 79 ? 7.861 1.310 -5.708 1.00 82.25 79 PRO A CA 1
ATOM 579 C C . PRO A 1 79 ? 7.183 2.140 -6.803 1.00 82.25 79 PRO A C 1
ATOM 581 O O . PRO A 1 79 ? 7.873 2.854 -7.527 1.00 82.25 79 PRO A O 1
ATOM 584 N N . LEU A 1 80 ? 5.843 2.104 -6.899 1.00 84.44 80 LEU A N 1
ATOM 585 C CA . LEU A 1 80 ? 5.073 3.047 -7.716 1.00 84.44 80 LEU A CA 1
ATOM 586 C C . LEU A 1 80 ? 5.378 4.500 -7.339 1.00 84.44 80 LEU A C 1
ATOM 588 O O . LEU A 1 80 ? 5.338 5.378 -8.190 1.00 84.44 80 LEU A O 1
ATOM 592 N N . PHE A 1 81 ? 5.644 4.756 -6.062 1.00 88.75 81 PHE A N 1
ATOM 593 C CA . PHE A 1 81 ? 5.884 6.091 -5.533 1.00 88.75 81 PHE A CA 1
ATOM 594 C C . PHE A 1 81 ? 7.376 6.466 -5.552 1.00 88.75 81 PHE A C 1
ATOM 596 O O . PHE A 1 81 ? 7.729 7.632 -5.369 1.00 88.75 81 PHE A O 1
ATOM 603 N N . SER A 1 82 ? 8.263 5.511 -5.846 1.00 88.00 82 SER A N 1
ATOM 604 C CA . SER A 1 82 ? 9.705 5.728 -5.989 1.00 88.00 82 SER A CA 1
ATOM 605 C C . SER A 1 82 ? 10.057 6.044 -7.446 1.00 88.00 82 SER A C 1
ATOM 607 O O . SER A 1 82 ? 10.290 5.153 -8.260 1.00 88.00 82 SER A O 1
ATOM 609 N N . SER A 1 83 ? 10.091 7.339 -7.785 1.00 89.81 83 SER A N 1
ATOM 610 C CA . SER A 1 83 ? 10.291 7.823 -9.161 1.00 89.81 83 SER A CA 1
ATOM 611 C C . SER A 1 83 ? 11.515 7.253 -9.865 1.00 89.81 83 SER A C 1
ATOM 613 O O . SER A 1 83 ? 11.360 6.697 -10.953 1.00 89.81 83 SER A O 1
ATOM 615 N N . ASP A 1 84 ? 12.713 7.365 -9.291 1.00 89.69 84 ASP A N 1
ATOM 616 C CA . ASP A 1 84 ? 13.913 6.948 -10.023 1.00 89.69 84 ASP A CA 1
ATOM 617 C C . ASP A 1 84 ? 13.965 5.426 -10.137 1.00 89.69 84 ASP A C 1
ATOM 619 O O . ASP A 1 84 ? 14.354 4.901 -11.181 1.00 89.69 84 ASP A O 1
ATOM 623 N N . TRP A 1 85 ? 13.442 4.719 -9.132 1.00 86.38 85 TRP A N 1
ATOM 624 C CA . TRP A 1 85 ? 13.235 3.279 -9.201 1.00 86.38 85 TRP A CA 1
ATOM 625 C C . TRP A 1 85 ? 12.300 2.898 -10.363 1.00 86.38 85 TRP A C 1
ATOM 627 O O . TRP A 1 85 ? 12.667 2.077 -11.206 1.00 86.38 85 TRP A O 1
ATOM 637 N N . TYR A 1 86 ? 11.128 3.533 -10.480 1.00 85.00 86 TYR A N 1
ATOM 638 C CA . TYR A 1 86 ? 10.166 3.262 -11.557 1.00 85.00 86 TYR A CA 1
ATOM 639 C C . TYR A 1 86 ? 10.735 3.611 -12.941 1.00 85.00 86 TYR A C 1
ATOM 641 O O . TYR A 1 86 ? 10.574 2.858 -13.905 1.00 85.00 86 TYR A O 1
ATOM 649 N N . GLN A 1 87 ? 11.442 4.737 -13.061 1.00 86.69 87 GLN A N 1
ATOM 650 C CA . GLN A 1 87 ? 12.076 5.138 -14.317 1.00 86.69 87 GLN A CA 1
ATOM 651 C C . GLN A 1 87 ? 13.210 4.181 -14.711 1.00 86.69 87 GLN A C 1
ATOM 653 O O . GLN A 1 87 ? 13.322 3.818 -15.884 1.00 86.69 87 GLN A O 1
ATOM 658 N N . TYR A 1 88 ? 14.029 3.726 -13.762 1.00 84.56 88 TYR A N 1
ATOM 659 C CA . TYR A 1 88 ? 15.076 2.738 -14.031 1.00 84.56 88 TYR A CA 1
ATOM 660 C C . TYR A 1 88 ? 14.478 1.404 -14.487 1.00 84.56 88 TYR A C 1
ATOM 662 O O . TYR A 1 88 ? 14.914 0.782 -15.455 1.00 84.56 88 TYR A O 1
ATOM 670 N N . SER A 1 89 ? 13.390 1.015 -13.849 1.00 78.06 89 SER A N 1
ATOM 671 C CA . SER A 1 89 ? 12.578 -0.133 -14.209 1.00 78.06 89 SER A CA 1
ATOM 672 C C . SER A 1 89 ? 12.021 -0.069 -15.638 1.00 78.06 89 SER A C 1
ATOM 674 O O . SER A 1 89 ? 12.130 -1.037 -16.397 1.00 78.06 89 SER A O 1
ATOM 676 N N . LEU A 1 90 ? 11.509 1.089 -16.071 1.00 78.81 90 LEU A N 1
ATOM 677 C CA . LEU A 1 90 ? 11.137 1.320 -17.474 1.00 78.81 90 LEU A CA 1
ATOM 678 C C . LEU A 1 90 ? 12.347 1.304 -18.417 1.00 78.81 90 LEU A C 1
ATOM 680 O O . LEU A 1 90 ? 12.239 0.843 -19.556 1.00 78.81 90 LEU A O 1
ATOM 684 N N . TYR A 1 91 ? 13.495 1.811 -17.964 1.00 79.38 91 TYR A N 1
ATOM 685 C CA . TYR A 1 91 ? 14.741 1.808 -18.728 1.00 79.38 91 TYR A CA 1
ATOM 686 C C . TYR A 1 91 ? 15.219 0.380 -19.038 1.00 79.38 91 TYR A C 1
ATOM 688 O O . TYR A 1 91 ? 15.605 0.109 -20.179 1.00 79.38 91 TYR A O 1
ATOM 696 N N . GLN A 1 92 ? 15.114 -0.535 -18.069 1.00 74.00 92 GLN A N 1
ATOM 697 C CA . GLN A 1 92 ? 15.481 -1.951 -18.211 1.00 74.00 92 GLN A CA 1
ATOM 698 C C . GLN A 1 92 ? 14.451 -2.782 -18.995 1.00 74.00 92 GLN A C 1
ATOM 700 O O . GLN A 1 92 ? 14.769 -3.835 -19.554 1.00 74.00 92 GLN A O 1
ATOM 705 N N . HIS A 1 93 ? 13.205 -2.316 -19.088 1.00 69.00 93 HIS A N 1
ATOM 706 C CA . HIS A 1 93 ? 12.123 -3.076 -19.703 1.00 69.00 93 HIS A CA 1
ATOM 707 C C . HIS A 1 93 ? 12.391 -3.404 -21.184 1.00 69.00 93 HIS A C 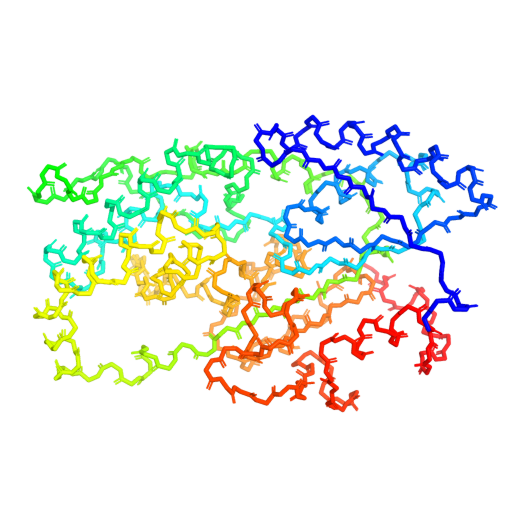1
ATOM 709 O O . HIS A 1 93 ? 12.631 -2.519 -22.000 1.00 69.00 93 HIS A O 1
ATOM 715 N N . LYS A 1 94 ? 12.206 -4.662 -21.613 1.00 63.81 94 LYS A N 1
ATOM 716 C CA . LYS A 1 94 ? 12.403 -5.122 -23.014 1.00 63.81 94 LYS A CA 1
ATOM 717 C C . LYS A 1 94 ? 11.402 -4.566 -24.052 1.00 63.81 94 LYS A C 1
ATOM 719 O O . LYS A 1 94 ? 11.347 -5.060 -25.173 1.00 63.81 94 LYS A O 1
ATOM 724 N N . LEU A 1 95 ? 10.581 -3.578 -23.688 1.00 66.69 95 LEU A N 1
ATOM 725 C CA . LEU A 1 95 ? 9.663 -2.918 -24.620 1.00 66.69 95 LEU A CA 1
ATOM 726 C C . LEU A 1 95 ? 10.418 -1.823 -25.379 1.00 66.69 95 LEU A C 1
ATOM 728 O O . LEU A 1 95 ? 11.400 -1.278 -24.874 1.00 66.69 95 LEU A O 1
ATOM 732 N N . GLY A 1 96 ? 9.979 -1.522 -26.602 1.00 71.50 96 GLY A N 1
ATOM 733 C CA . GLY A 1 96 ? 10.683 -0.603 -27.493 1.00 71.50 96 GLY A CA 1
ATOM 734 C C . GLY A 1 96 ? 10.716 0.852 -27.002 1.00 71.50 96 GLY A C 1
ATOM 735 O O . GLY A 1 96 ? 10.038 1.249 -26.052 1.00 71.50 96 GLY A O 1
ATOM 736 N N . LEU A 1 97 ? 11.508 1.676 -27.685 1.00 77.75 97 LEU A N 1
ATOM 737 C CA . LEU A 1 97 ? 11.806 3.054 -27.280 1.00 77.75 97 LEU A CA 1
ATOM 738 C C . LEU A 1 97 ? 10.552 3.933 -27.085 1.00 77.75 97 LEU A C 1
ATOM 740 O O . LEU A 1 97 ? 10.449 4.645 -26.089 1.00 77.75 97 LEU A O 1
ATOM 744 N N . PHE A 1 98 ? 9.569 3.834 -27.987 1.00 77.75 98 PHE A N 1
ATOM 745 C CA . PHE A 1 98 ? 8.332 4.626 -27.918 1.00 77.75 98 PHE A CA 1
ATOM 746 C C . PHE A 1 98 ? 7.462 4.280 -26.711 1.00 77.75 98 PHE A C 1
ATOM 748 O O . PHE A 1 98 ? 6.967 5.175 -26.031 1.00 77.75 98 PHE A O 1
ATOM 755 N N . THR A 1 99 ? 7.297 2.990 -26.414 1.00 76.50 99 THR A N 1
ATOM 756 C CA . THR A 1 99 ? 6.540 2.534 -25.242 1.00 76.50 99 THR A CA 1
ATOM 757 C C . THR A 1 99 ? 7.142 3.073 -23.948 1.00 76.50 99 THR A C 1
ATOM 759 O O . THR A 1 99 ? 6.408 3.625 -23.134 1.00 76.50 99 THR A O 1
ATOM 762 N N . ARG A 1 100 ? 8.478 3.042 -23.817 1.00 79.81 100 ARG A N 1
ATOM 763 C CA . ARG A 1 100 ? 9.179 3.602 -22.650 1.00 79.81 100 ARG A CA 1
ATOM 764 C C . ARG A 1 100 ? 8.938 5.104 -22.504 1.00 79.81 100 ARG A C 1
ATOM 766 O O . ARG A 1 100 ? 8.634 5.559 -21.412 1.00 79.81 100 ARG A O 1
ATOM 773 N N . MET A 1 101 ? 9.026 5.869 -23.597 1.00 83.38 101 MET A N 1
ATOM 774 C CA . MET A 1 101 ? 8.745 7.312 -23.577 1.00 83.38 101 MET A CA 1
ATOM 775 C C . MET A 1 101 ? 7.320 7.631 -23.115 1.00 83.38 101 MET A C 1
ATOM 777 O O . MET A 1 101 ? 7.125 8.505 -22.276 1.00 83.38 101 MET A O 1
ATOM 781 N N . MET A 1 102 ? 6.326 6.932 -23.665 1.00 83.00 102 MET A N 1
ATOM 782 C CA . MET A 1 102 ? 4.924 7.151 -23.305 1.00 83.00 102 MET A CA 1
ATOM 783 C C . MET A 1 102 ? 4.649 6.760 -21.852 1.00 83.00 102 MET A C 1
ATOM 785 O O . MET A 1 102 ? 3.948 7.479 -21.149 1.00 83.00 102 MET A O 1
ATOM 789 N N . ASP A 1 103 ? 5.241 5.662 -21.376 1.00 80.88 103 ASP A N 1
ATOM 790 C CA . ASP A 1 103 ? 5.125 5.247 -19.977 1.00 80.88 103 ASP A CA 1
ATOM 791 C C . ASP A 1 103 ? 5.781 6.249 -19.018 1.00 80.88 103 ASP A C 1
ATOM 793 O O . ASP A 1 103 ? 5.176 6.598 -18.005 1.00 80.88 103 ASP A O 1
ATOM 797 N N . THR A 1 104 ? 6.953 6.783 -19.374 1.00 86.06 104 THR A N 1
ATOM 798 C CA . THR A 1 104 ? 7.597 7.879 -18.639 1.00 86.06 104 THR A CA 1
ATOM 799 C C . THR A 1 104 ? 6.721 9.132 -18.611 1.00 86.06 104 THR A C 1
ATOM 801 O O . THR A 1 104 ? 6.597 9.759 -17.560 1.00 86.06 104 THR A O 1
ATOM 804 N N . PHE A 1 105 ? 6.104 9.506 -19.735 1.00 85.81 105 PHE A N 1
ATOM 805 C CA . PHE A 1 105 ? 5.220 10.670 -19.793 1.00 85.81 105 PHE A CA 1
ATOM 806 C C . PHE A 1 105 ? 3.989 10.496 -18.900 1.00 85.81 105 PHE A C 1
ATOM 808 O O . PHE A 1 105 ? 3.710 11.381 -18.096 1.00 85.81 105 PHE A O 1
ATOM 815 N N . ASP A 1 106 ? 3.298 9.356 -18.998 1.00 82.56 106 ASP A N 1
ATOM 816 C CA . ASP A 1 106 ? 2.116 9.058 -18.180 1.00 82.56 106 ASP A CA 1
ATOM 817 C C . ASP A 1 106 ? 2.440 9.152 -16.684 1.00 82.56 106 ASP A C 1
ATOM 819 O O . ASP A 1 106 ? 1.721 9.796 -15.921 1.00 82.56 106 ASP A O 1
ATOM 823 N N . TYR A 1 107 ? 3.559 8.544 -16.280 1.00 85.62 107 TYR A N 1
ATOM 824 C CA . TYR A 1 107 ? 4.026 8.563 -14.899 1.00 85.62 107 TYR A CA 1
ATOM 825 C C . TYR A 1 107 ? 4.316 9.987 -14.410 1.00 85.62 107 TYR A C 1
ATOM 827 O O . TYR A 1 107 ? 3.807 10.415 -13.374 1.00 85.62 107 TYR A O 1
ATOM 835 N N . ASN A 1 108 ? 5.099 10.747 -15.182 1.00 88.12 108 ASN A N 1
ATOM 836 C CA . ASN A 1 108 ? 5.481 12.111 -14.821 1.00 88.12 108 ASN A CA 1
ATOM 837 C C . ASN A 1 108 ? 4.285 13.067 -14.809 1.00 88.12 108 ASN A C 1
ATOM 839 O O . ASN A 1 108 ? 4.250 13.986 -13.995 1.00 88.12 108 ASN A O 1
ATOM 843 N N . TYR A 1 109 ? 3.313 12.868 -15.699 1.00 86.44 109 TYR A N 1
ATOM 844 C CA . TYR A 1 109 ? 2.100 13.675 -15.729 1.00 86.44 109 TYR A CA 1
ATOM 845 C C . TYR A 1 109 ? 1.247 13.435 -14.480 1.00 86.44 109 TYR A C 1
ATOM 847 O O . TYR A 1 109 ? 0.870 14.396 -13.807 1.00 86.44 109 TYR A O 1
ATOM 855 N N . PHE A 1 110 ? 0.992 12.167 -14.141 1.00 84.69 110 PHE A N 1
ATOM 856 C CA . PHE A 1 110 ? 0.189 11.808 -12.974 1.00 84.69 110 PHE A CA 1
ATOM 857 C C . PHE A 1 110 ? 0.821 12.309 -11.674 1.00 84.69 110 PHE A C 1
ATOM 859 O O . PHE A 1 110 ? 0.207 13.072 -10.927 1.00 84.69 110 PHE A O 1
ATOM 866 N N . PHE A 1 111 ? 2.075 11.937 -11.414 1.00 87.06 111 PHE A N 1
ATOM 867 C CA . PHE A 1 111 ? 2.744 12.309 -10.168 1.00 87.06 111 PHE A CA 1
ATOM 868 C C . PHE A 1 111 ? 3.244 13.752 -10.144 1.00 87.06 111 PHE A C 1
ATOM 870 O O . PHE A 1 111 ? 3.470 14.310 -9.073 1.00 87.06 111 PHE A O 1
ATOM 877 N N . GLY A 1 112 ? 3.322 14.408 -11.303 1.00 85.94 112 GLY A N 1
ATOM 878 C CA . GLY A 1 112 ? 3.489 15.854 -11.377 1.00 85.94 112 GLY A CA 1
ATOM 879 C C . GLY A 1 112 ? 2.366 16.608 -10.658 1.00 85.94 112 GLY A C 1
ATOM 880 O O . GLY A 1 112 ? 2.646 17.660 -10.078 1.00 85.94 112 GLY A O 1
ATOM 881 N N . LYS A 1 113 ? 1.142 16.049 -10.657 1.00 82.88 113 LYS A N 1
ATOM 882 C CA . LYS A 1 113 ? -0.025 16.552 -9.912 1.00 82.88 113 LYS A CA 1
ATOM 883 C C . LYS A 1 113 ? -0.099 16.020 -8.475 1.00 82.88 113 LYS A C 1
ATOM 885 O O . LYS A 1 113 ? -0.544 16.748 -7.600 1.00 82.88 113 LYS A O 1
ATOM 890 N N . HIS A 1 114 ? 0.376 14.798 -8.224 1.00 82.94 114 HIS A N 1
ATOM 891 C CA . HIS A 1 114 ? 0.273 14.121 -6.922 1.00 82.94 114 HIS A CA 1
ATOM 892 C C . HIS A 1 114 ? 1.648 13.914 -6.267 1.00 82.94 114 HIS A C 1
ATOM 894 O O . HIS A 1 114 ? 2.078 12.792 -5.990 1.00 82.94 114 HIS A O 1
ATOM 900 N N . ARG A 1 115 ? 2.377 15.014 -6.048 1.00 85.62 115 ARG A N 1
ATOM 901 C CA . ARG A 1 115 ? 3.773 14.962 -5.576 1.00 85.62 115 ARG A CA 1
ATOM 902 C C . ARG A 1 115 ? 3.922 14.402 -4.164 1.00 85.62 115 ARG A C 1
ATOM 904 O O . ARG A 1 115 ? 4.968 13.837 -3.860 1.00 85.62 115 ARG A O 1
ATOM 911 N N . ASN A 1 116 ? 2.899 14.525 -3.321 1.00 86.31 116 ASN A N 1
ATOM 912 C CA . ASN A 1 116 ? 2.978 14.039 -1.945 1.00 86.31 116 ASN A CA 1
ATOM 913 C C . ASN A 1 116 ? 3.006 12.521 -1.870 1.00 86.31 116 ASN A C 1
ATOM 915 O O . ASN A 1 116 ? 3.745 11.998 -1.052 1.00 86.31 116 ASN A O 1
ATOM 919 N N . TYR A 1 117 ? 2.343 11.798 -2.779 1.00 86.38 117 TYR A N 1
ATOM 920 C CA . TYR A 1 117 ? 2.501 10.343 -2.834 1.00 86.38 117 TYR A CA 1
ATOM 921 C C . TYR A 1 117 ? 3.960 9.948 -3.063 1.00 86.38 117 TYR A C 1
ATOM 923 O O . TYR A 1 117 ? 4.490 9.095 -2.359 1.00 86.38 117 TYR A O 1
ATOM 931 N N . GLN A 1 118 ? 4.654 10.643 -3.966 1.00 88.50 118 GLN A N 1
ATOM 932 C CA . GLN A 1 118 ? 6.086 10.433 -4.193 1.00 88.50 118 GLN A CA 1
ATOM 933 C C . GLN A 1 118 ? 6.988 10.994 -3.096 1.00 88.50 118 GLN A C 1
ATOM 935 O O . GLN A 1 118 ? 8.190 10.760 -3.137 1.00 88.50 118 GLN A O 1
ATOM 940 N N . ARG A 1 119 ? 6.472 11.774 -2.148 1.00 87.94 119 ARG A N 1
ATOM 941 C CA . ARG A 1 119 ? 7.244 12.255 -0.997 1.00 87.94 119 ARG A CA 1
ATOM 942 C C . ARG A 1 119 ? 7.058 11.329 0.200 1.00 87.94 119 ARG A C 1
ATOM 944 O O . ARG A 1 119 ? 8.034 10.974 0.855 1.00 87.94 119 ARG A O 1
ATOM 951 N N . ASP A 1 120 ? 5.818 10.922 0.427 1.00 90.44 120 ASP A N 1
ATOM 952 C CA . ASP A 1 120 ? 5.350 10.374 1.692 1.00 90.44 120 ASP A CA 1
ATOM 953 C C . ASP A 1 120 ? 5.138 8.861 1.631 1.00 90.44 120 ASP A C 1
ATOM 955 O O . ASP A 1 120 ? 5.267 8.203 2.656 1.00 90.44 120 ASP A O 1
ATOM 959 N N . LEU A 1 121 ? 4.869 8.299 0.444 1.00 91.81 121 LEU A N 1
ATOM 960 C CA . LEU A 1 121 ? 4.606 6.868 0.247 1.00 91.81 121 LEU A CA 1
ATOM 961 C C . LEU A 1 121 ? 5.709 6.136 -0.523 1.00 91.81 121 LEU A C 1
ATOM 963 O O . LEU A 1 121 ? 5.521 4.990 -0.936 1.00 91.81 121 LEU A O 1
ATOM 967 N N . LYS A 1 122 ? 6.870 6.775 -0.720 1.00 91.62 122 LYS A N 1
ATOM 968 C CA . LYS A 1 122 ? 8.046 6.110 -1.299 1.00 91.62 122 LYS A CA 1
ATOM 969 C C . LYS A 1 122 ? 8.322 4.797 -0.587 1.00 91.62 122 LYS A C 1
ATOM 971 O O . LYS A 1 122 ? 8.200 4.711 0.633 1.00 91.62 122 LYS A O 1
ATOM 976 N N . TRP A 1 123 ? 8.757 3.812 -1.359 1.00 88.44 123 TRP A N 1
ATOM 977 C CA . TRP A 1 123 ? 9.197 2.545 -0.807 1.00 88.44 123 TRP A CA 1
ATOM 978 C C . TRP A 1 123 ? 10.347 2.761 0.174 1.00 88.44 123 TRP A C 1
ATOM 980 O O . TRP A 1 123 ? 11.366 3.360 -0.175 1.00 88.44 123 TRP A O 1
ATOM 990 N N . ASP A 1 124 ? 10.191 2.281 1.400 1.00 86.75 124 ASP A N 1
ATOM 991 C CA . ASP A 1 124 ? 11.188 2.409 2.465 1.00 86.75 124 ASP A CA 1
ATOM 992 C C . ASP A 1 124 ? 12.375 1.440 2.314 1.00 86.75 124 ASP A C 1
ATOM 994 O O . ASP A 1 124 ? 13.241 1.388 3.183 1.00 86.75 124 ASP A O 1
ATOM 998 N N . ASN A 1 125 ? 12.434 0.693 1.205 1.00 82.81 125 ASN A N 1
ATOM 999 C CA . ASN A 1 125 ? 13.503 -0.252 0.891 1.00 82.81 125 ASN A CA 1
ATOM 1000 C C . ASN A 1 125 ? 13.701 -1.343 1.962 1.00 82.81 125 ASN A C 1
ATOM 1002 O O . ASN A 1 125 ? 14.812 -1.859 2.113 1.00 82.81 125 ASN A O 1
ATOM 1006 N N . LEU A 1 126 ? 12.643 -1.703 2.701 1.00 74.00 126 LEU A N 1
ATOM 1007 C CA . LEU A 1 126 ? 12.681 -2.697 3.783 1.00 74.00 126 LEU A CA 1
ATOM 1008 C C . LEU A 1 126 ? 13.370 -4.021 3.396 1.00 74.00 126 LEU A C 1
ATOM 1010 O O . LEU A 1 126 ? 14.040 -4.646 4.212 1.00 74.00 126 LEU A O 1
ATOM 1014 N N . ASP A 1 127 ? 13.231 -4.437 2.140 1.00 73.81 127 ASP A N 1
ATOM 1015 C CA . ASP A 1 127 ? 13.684 -5.709 1.593 1.00 73.81 127 ASP A CA 1
ATOM 1016 C C . ASP A 1 127 ? 15.023 -5.570 0.854 1.00 73.81 127 ASP A C 1
ATOM 1018 O O . ASP A 1 127 ? 15.591 -6.559 0.390 1.00 73.81 127 ASP A O 1
ATOM 1022 N N . GLY A 1 128 ? 15.554 -4.348 0.750 1.00 75.38 128 GLY A N 1
ATOM 1023 C CA . GLY A 1 128 ? 16.729 -4.024 -0.051 1.00 75.38 128 GLY A CA 1
ATOM 1024 C C . GLY A 1 128 ? 16.475 -4.100 -1.560 1.00 75.38 128 GLY A C 1
ATOM 1025 O O . GLY A 1 128 ? 17.392 -4.435 -2.305 1.00 75.38 128 GLY A O 1
ATOM 1026 N N . GLY A 1 129 ? 15.234 -3.916 -2.024 1.00 74.88 129 GLY A N 1
ATOM 1027 C CA . GLY A 1 129 ? 14.849 -3.987 -3.437 1.00 74.88 129 GLY A CA 1
ATOM 1028 C C . GLY A 1 129 ? 15.174 -2.748 -4.284 1.00 74.88 129 GLY A C 1
ATOM 1029 O O . GLY A 1 129 ? 14.962 -2.772 -5.501 1.00 74.88 129 GLY A O 1
ATOM 1030 N N . ILE A 1 130 ? 15.707 -1.681 -3.683 1.00 81.06 130 ILE A N 1
ATOM 1031 C CA . ILE A 1 130 ? 16.270 -0.528 -4.393 1.00 81.06 130 ILE A CA 1
ATOM 1032 C C . ILE A 1 130 ? 17.755 -0.801 -4.695 1.00 81.06 130 ILE A C 1
ATOM 1034 O O . ILE A 1 130 ? 18.562 -0.839 -3.765 1.00 81.06 130 ILE A O 1
ATOM 1038 N N . PRO A 1 131 ? 18.150 -0.975 -5.971 1.00 79.00 131 PRO A N 1
ATOM 1039 C CA . PRO A 1 131 ? 19.545 -1.202 -6.335 1.00 79.00 131 PRO A CA 1
ATOM 1040 C C . PRO A 1 131 ? 20.373 0.091 -6.295 1.00 79.00 131 PRO A C 1
ATOM 1042 O O . PRO A 1 131 ? 19.851 1.200 -6.429 1.00 79.00 131 PRO A O 1
ATOM 1045 N N . THR A 1 132 ? 21.693 -0.056 -6.187 1.00 84.88 132 THR A N 1
ATOM 1046 C CA . THR A 1 132 ? 22.648 1.048 -6.360 1.00 84.88 132 THR A CA 1
ATOM 1047 C C . THR A 1 132 ? 23.083 1.116 -7.819 1.00 84.88 132 THR A C 1
ATOM 1049 O O . THR A 1 132 ? 23.904 0.316 -8.258 1.00 84.88 132 THR A O 1
ATOM 1052 N N . VAL A 1 133 ? 22.535 2.070 -8.571 1.00 86.56 133 VAL A N 1
ATOM 1053 C CA . VAL A 1 133 ? 22.816 2.246 -10.009 1.00 86.56 133 VAL A CA 1
ATOM 1054 C C . VAL A 1 133 ? 23.549 3.560 -10.275 1.00 86.56 133 VAL A C 1
ATOM 1056 O O . VAL A 1 133 ? 24.466 3.604 -11.092 1.00 86.56 133 VAL A O 1
ATOM 1059 N N . GLY A 1 134 ? 23.144 4.633 -9.592 1.00 88.88 134 GLY A N 1
ATOM 1060 C CA . GLY A 1 134 ? 23.555 6.000 -9.897 1.00 88.88 134 GLY A CA 1
ATOM 1061 C C . GLY A 1 134 ? 22.769 6.606 -11.064 1.00 88.88 134 GLY A C 1
ATOM 1062 O O . GLY A 1 134 ? 21.654 6.182 -11.389 1.00 88.88 134 GLY A O 1
ATOM 1063 N N . ALA A 1 135 ? 23.356 7.615 -11.707 1.00 93.25 135 ALA A N 1
ATOM 1064 C CA . ALA A 1 135 ? 22.719 8.352 -12.791 1.00 93.25 135 ALA A CA 1
ATOM 1065 C C . ALA A 1 135 ? 22.481 7.477 -14.034 1.00 93.25 135 ALA A C 1
ATOM 1067 O O . ALA A 1 135 ? 23.404 6.870 -14.578 1.00 93.25 135 ALA A O 1
ATOM 1068 N N . PHE A 1 136 ? 21.252 7.490 -14.550 1.00 90.81 136 PHE A N 1
ATOM 1069 C CA . PHE A 1 136 ? 20.877 6.803 -15.785 1.00 90.81 136 PHE A CA 1
ATOM 1070 C C . PHE A 1 136 ? 20.021 7.699 -16.682 1.00 90.81 136 PHE A C 1
ATOM 1072 O O . PHE A 1 136 ? 19.277 8.577 -16.233 1.00 90.81 136 PHE A O 1
ATOM 1079 N N . LYS A 1 137 ? 20.115 7.472 -17.994 1.00 91.56 137 LYS A N 1
ATOM 1080 C CA . LYS A 1 137 ? 19.355 8.228 -18.988 1.00 91.56 137 LYS A CA 1
ATOM 1081 C C . LYS A 1 137 ? 19.118 7.393 -20.240 1.00 91.56 137 LYS A C 1
ATOM 1083 O O . LYS A 1 137 ? 20.054 6.886 -20.849 1.00 91.56 137 LYS A O 1
ATOM 1088 N N . GLY A 1 138 ? 17.857 7.296 -20.643 1.00 84.06 138 GLY A N 1
ATOM 1089 C CA . GLY A 1 138 ? 17.449 6.696 -21.903 1.00 84.06 138 GLY A CA 1
ATOM 1090 C C . GLY A 1 138 ? 17.939 7.484 -23.120 1.00 84.06 138 GLY A C 1
ATOM 1091 O O . GLY A 1 138 ? 18.309 8.654 -23.035 1.00 84.06 138 GLY A O 1
ATOM 1092 N N . ILE A 1 139 ? 17.888 6.835 -24.284 1.00 83.19 139 ILE A N 1
ATOM 1093 C CA . ILE A 1 139 ? 18.365 7.387 -25.564 1.00 83.19 139 ILE A CA 1
ATOM 1094 C C . ILE A 1 139 ? 17.628 8.691 -25.924 1.00 83.19 139 ILE A C 1
ATOM 1096 O O . ILE A 1 139 ? 18.213 9.638 -26.446 1.00 83.19 139 ILE A O 1
ATOM 1100 N N . THR A 1 140 ? 16.332 8.766 -25.627 1.00 81.31 140 THR A N 1
ATOM 1101 C CA . THR A 1 140 ? 15.476 9.913 -25.946 1.00 81.31 140 THR A CA 1
ATOM 1102 C C . THR A 1 140 ? 15.387 10.890 -24.780 1.00 81.31 140 THR A C 1
ATOM 1104 O O . THR A 1 140 ? 15.262 10.483 -23.628 1.00 81.31 140 THR A O 1
ATOM 1107 N N . LYS A 1 141 ? 15.328 12.200 -25.067 1.00 79.94 141 LYS A N 1
ATOM 1108 C CA . LYS A 1 141 ? 15.168 13.249 -24.033 1.00 79.94 141 LYS A CA 1
ATOM 1109 C C . LYS A 1 141 ? 13.913 13.074 -23.162 1.00 79.94 141 LYS A C 1
ATOM 1111 O O . LYS A 1 141 ? 13.940 13.453 -21.993 1.00 79.94 141 LYS A O 1
ATOM 1116 N N . ALA A 1 142 ? 12.849 12.518 -23.739 1.00 81.31 142 ALA A N 1
ATOM 1117 C CA . ALA A 1 142 ? 11.579 12.216 -23.078 1.00 81.31 142 ALA A CA 1
ATOM 1118 C C . ALA A 1 142 ? 11.472 10.753 -22.598 1.00 81.31 142 ALA A C 1
ATOM 1120 O O . ALA A 1 142 ? 10.397 10.307 -22.217 1.00 81.31 142 ALA A O 1
ATOM 1121 N N . GLY A 1 143 ? 12.567 9.989 -22.671 1.00 84.06 143 GLY A N 1
ATOM 1122 C CA . GLY A 1 143 ? 12.626 8.630 -22.138 1.00 84.06 143 GLY A CA 1
ATOM 1123 C C . GLY A 1 143 ? 12.951 8.602 -20.641 1.00 84.06 143 GLY A C 1
ATOM 1124 O O . GLY A 1 143 ? 13.160 9.660 -20.036 1.00 84.06 143 GLY A O 1
ATOM 1125 N N . PRO A 1 144 ? 13.044 7.397 -20.057 1.00 87.94 144 PRO A N 1
ATOM 1126 C CA . PRO A 1 144 ? 13.322 7.244 -18.637 1.00 87.94 144 PRO A CA 1
ATOM 1127 C C . PRO A 1 144 ? 14.697 7.797 -18.260 1.00 87.94 144 PRO A C 1
ATOM 1129 O O . PRO A 1 144 ? 15.665 7.634 -19.005 1.00 87.94 144 PRO A O 1
ATOM 1132 N N . LYS A 1 145 ? 14.787 8.465 -17.113 1.00 91.94 145 LYS A N 1
ATOM 1133 C CA . LYS A 1 145 ? 16.018 9.062 -16.574 1.00 91.94 145 LYS A CA 1
ATOM 1134 C C . LYS A 1 145 ? 15.878 9.258 -15.064 1.00 91.94 145 LYS A C 1
ATOM 1136 O O . LYS A 1 145 ? 14.753 9.437 -14.604 1.00 91.94 145 LYS A O 1
ATOM 1141 N N . GLY A 1 146 ? 16.991 9.287 -14.340 1.00 92.44 146 GLY A N 1
ATOM 1142 C CA . GLY A 1 146 ? 17.011 9.475 -12.886 1.00 92.44 146 GLY A CA 1
ATOM 1143 C C . GLY A 1 146 ? 18.398 9.239 -12.291 1.00 92.44 146 GLY A C 1
ATOM 1144 O O . GLY A 1 146 ? 19.370 9.085 -13.036 1.00 92.44 146 GLY A O 1
ATOM 1145 N N . ASP A 1 147 ? 18.482 9.220 -10.962 1.00 92.62 147 ASP A N 1
ATOM 1146 C CA . ASP A 1 147 ? 19.697 8.913 -10.198 1.00 92.62 147 ASP A CA 1
ATOM 1147 C C . ASP A 1 147 ? 19.361 7.944 -9.058 1.00 92.62 147 ASP A C 1
ATOM 1149 O O . ASP A 1 147 ? 19.098 8.351 -7.925 1.00 92.62 147 ASP A O 1
ATOM 1153 N N . LEU A 1 148 ? 19.330 6.651 -9.397 1.00 89.50 148 LEU A N 1
ATOM 1154 C CA . LEU A 1 148 ? 18.803 5.611 -8.521 1.00 89.50 148 LEU A CA 1
ATOM 1155 C C . LEU A 1 148 ? 19.865 5.139 -7.531 1.00 89.50 148 LEU A C 1
ATOM 1157 O O . LEU A 1 148 ? 20.817 4.435 -7.888 1.00 89.50 148 LEU A O 1
ATOM 1161 N N . THR A 1 149 ? 19.658 5.491 -6.267 1.00 87.75 149 THR A N 1
ATOM 1162 C CA . THR A 1 149 ? 20.446 4.979 -5.143 1.00 87.75 149 THR A CA 1
ATOM 1163 C C . THR A 1 149 ? 19.543 4.783 -3.925 1.00 87.75 149 THR A C 1
ATOM 1165 O O . THR A 1 149 ? 18.627 5.586 -3.726 1.00 87.75 149 THR A O 1
ATOM 1168 N N . PRO A 1 150 ? 19.815 3.791 -3.054 1.00 85.75 150 PRO A N 1
ATOM 1169 C CA . PRO A 1 150 ? 19.047 3.602 -1.822 1.00 85.75 150 PRO A CA 1
ATOM 1170 C C . PRO A 1 150 ? 18.912 4.892 -1.003 1.00 85.75 150 PRO A C 1
ATOM 1172 O O . PRO A 1 150 ? 17.812 5.284 -0.639 1.00 85.75 150 PRO A O 1
ATOM 1175 N N . ALA A 1 151 ? 20.010 5.632 -0.822 1.00 86.56 151 ALA A N 1
ATOM 1176 C CA . ALA A 1 151 ? 20.034 6.853 -0.015 1.00 86.56 151 ALA A CA 1
ATOM 1177 C C . ALA A 1 151 ? 19.121 7.988 -0.532 1.00 86.56 151 ALA A C 1
ATOM 1179 O O . ALA A 1 151 ? 18.732 8.866 0.247 1.00 86.56 151 ALA A O 1
ATOM 1180 N N . ARG A 1 152 ? 18.807 8.004 -1.836 1.00 85.19 152 ARG A N 1
ATOM 1181 C CA . ARG A 1 152 ? 17.957 9.023 -2.477 1.00 85.19 152 ARG A CA 1
ATOM 1182 C C . ARG A 1 152 ? 16.499 8.586 -2.611 1.00 85.19 152 ARG A C 1
ATOM 1184 O O . ARG A 1 152 ? 15.599 9.423 -2.484 1.00 85.19 152 ARG A O 1
ATOM 1191 N N . ASP A 1 153 ? 16.273 7.309 -2.898 1.00 84.88 153 ASP A N 1
ATOM 1192 C CA . ASP A 1 153 ? 14.953 6.779 -3.252 1.00 84.88 153 ASP A CA 1
ATOM 1193 C C . ASP A 1 153 ? 14.200 6.128 -2.093 1.00 84.88 153 ASP A C 1
ATOM 1195 O O . ASP A 1 153 ? 12.988 5.942 -2.200 1.00 84.88 153 ASP A O 1
ATOM 1199 N N . GLU A 1 154 ? 14.879 5.844 -0.983 1.00 87.12 154 GLU A N 1
ATOM 1200 C CA . GLU A 1 154 ? 14.260 5.314 0.228 1.00 87.12 154 GLU A CA 1
ATOM 1201 C C . GLU A 1 154 ? 13.241 6.292 0.849 1.00 87.12 154 GLU A C 1
ATOM 1203 O O . GLU A 1 154 ? 13.506 7.483 1.067 1.00 87.12 154 GLU A O 1
ATOM 1208 N N . GLY A 1 155 ? 12.062 5.765 1.182 1.00 89.12 155 GLY A N 1
ATOM 1209 C CA . GLY A 1 155 ? 10.997 6.456 1.902 1.00 89.12 155 GLY A CA 1
ATOM 1210 C C . GLY A 1 155 ? 11.311 6.685 3.377 1.00 89.12 155 GLY A C 1
ATOM 1211 O O . GLY A 1 155 ? 10.914 5.912 4.245 1.00 89.12 155 GLY A O 1
ATOM 1212 N N . LYS A 1 156 ? 11.974 7.806 3.683 1.00 89.25 156 LYS A N 1
ATOM 1213 C CA . LYS A 1 156 ? 12.384 8.162 5.057 1.00 89.25 156 LYS A CA 1
ATOM 1214 C C . LYS A 1 156 ? 11.218 8.316 6.038 1.00 89.25 156 LYS A C 1
ATOM 1216 O O . LYS A 1 156 ? 11.378 7.986 7.211 1.00 89.25 156 LYS A O 1
ATOM 1221 N N . LEU A 1 157 ? 10.075 8.839 5.584 1.00 89.69 157 LEU A N 1
ATOM 1222 C CA . LEU A 1 157 ? 8.911 9.060 6.445 1.00 89.69 157 LEU A CA 1
ATOM 1223 C C . LEU A 1 157 ? 8.310 7.732 6.916 1.00 89.69 157 LEU A C 1
ATOM 1225 O O . LEU A 1 157 ? 8.170 7.534 8.119 1.00 89.69 157 LEU A O 1
ATOM 1229 N N . LEU A 1 158 ? 8.025 6.811 5.991 1.00 91.62 158 LEU A N 1
ATOM 1230 C CA . LEU A 1 158 ? 7.497 5.491 6.340 1.00 91.62 158 LEU A CA 1
ATOM 1231 C C . LEU A 1 158 ? 8.503 4.670 7.139 1.00 91.62 158 LEU A C 1
ATOM 1233 O O . LEU A 1 158 ? 8.123 4.094 8.149 1.00 91.62 158 LEU A O 1
ATOM 1237 N N . ASN A 1 159 ? 9.795 4.718 6.792 1.00 89.56 159 ASN A N 1
ATOM 1238 C CA . ASN A 1 159 ? 10.832 4.086 7.611 1.00 89.56 159 ASN A CA 1
ATOM 1239 C C . ASN A 1 159 ? 10.792 4.603 9.067 1.00 89.56 159 ASN A C 1
ATOM 1241 O O . ASN A 1 159 ? 10.848 3.825 10.017 1.00 89.56 159 ASN A O 1
ATOM 1245 N N . LYS A 1 160 ? 10.639 5.921 9.264 1.00 89.88 160 LYS A N 1
ATOM 1246 C CA . LYS A 1 160 ? 10.504 6.515 10.602 1.00 89.88 160 LYS A CA 1
ATOM 1247 C C . LYS A 1 160 ? 9.236 6.036 11.320 1.00 89.88 160 LYS A C 1
ATOM 1249 O O . LYS A 1 160 ? 9.318 5.685 12.493 1.00 89.88 160 LYS A O 1
ATOM 1254 N N . ILE A 1 161 ? 8.091 6.021 10.638 1.00 89.88 161 ILE A N 1
ATOM 1255 C CA . ILE A 1 161 ? 6.812 5.569 11.209 1.00 89.88 161 ILE A CA 1
ATOM 1256 C C . ILE A 1 161 ? 6.906 4.098 11.625 1.00 89.88 161 ILE A C 1
ATOM 1258 O O . ILE A 1 161 ? 6.615 3.774 12.770 1.00 89.88 161 ILE A O 1
ATOM 1262 N N . ASN A 1 162 ? 7.420 3.234 10.750 1.00 89.44 162 ASN A N 1
ATOM 1263 C CA . ASN A 1 162 ? 7.516 1.789 10.976 1.00 89.44 162 ASN A CA 1
ATOM 1264 C C . ASN A 1 162 ? 8.526 1.395 12.065 1.00 89.44 162 ASN A C 1
ATOM 1266 O O . ASN A 1 162 ? 8.484 0.274 12.559 1.00 89.44 162 ASN A O 1
ATOM 1270 N N . LYS A 1 163 ? 9.432 2.304 12.446 1.00 88.62 163 LYS A N 1
ATOM 1271 C CA . LYS A 1 163 ? 10.342 2.145 13.595 1.00 88.62 163 LYS A CA 1
ATOM 1272 C C . LYS A 1 163 ? 9.743 2.612 14.921 1.00 88.62 163 LYS A C 1
ATOM 1274 O O . LYS A 1 163 ? 10.393 2.474 15.955 1.00 88.62 163 LYS A O 1
ATOM 1279 N N . THR A 1 164 ? 8.563 3.220 14.891 1.00 88.12 164 THR A N 1
ATOM 1280 C CA . THR A 1 164 ? 7.876 3.660 16.103 1.00 88.12 164 THR A CA 1
ATOM 1281 C C . THR A 1 164 ? 7.160 2.467 16.725 1.00 88.12 164 THR A C 1
ATOM 1283 O O . THR A 1 164 ? 6.583 1.652 16.008 1.00 88.12 164 THR A O 1
ATOM 1286 N N . ASP A 1 165 ? 7.206 2.361 18.050 1.00 87.44 165 ASP A N 1
ATOM 1287 C CA . ASP A 1 165 ? 6.487 1.312 18.767 1.00 87.44 165 ASP A CA 1
ATOM 1288 C C . ASP A 1 165 ? 4.979 1.576 18.679 1.00 87.44 165 ASP A C 1
ATOM 1290 O O . ASP A 1 165 ? 4.494 2.634 19.090 1.00 87.44 165 ASP A O 1
ATOM 1294 N N . ILE A 1 166 ? 4.249 0.637 18.082 1.00 91.75 166 ILE A N 1
ATOM 1295 C CA . ILE A 1 166 ? 2.798 0.697 17.918 1.00 91.75 166 ILE A CA 1
ATOM 1296 C C . ILE A 1 166 ? 2.201 -0.668 18.249 1.00 91.75 166 ILE A C 1
ATOM 1298 O O . ILE A 1 166 ? 2.791 -1.713 17.973 1.00 91.75 166 ILE A O 1
ATOM 1302 N N . ASN A 1 167 ? 0.973 -0.679 18.766 1.00 90.75 167 ASN A N 1
ATOM 1303 C CA . ASN A 1 167 ? 0.247 -1.927 18.985 1.00 90.75 167 ASN A CA 1
ATOM 1304 C C . ASN A 1 167 ? -0.295 -2.485 17.653 1.00 90.75 167 ASN A C 1
ATOM 1306 O O . ASN A 1 167 ? -1.459 -2.275 17.296 1.00 90.75 167 ASN A O 1
ATOM 1310 N N . LYS A 1 168 ? 0.553 -3.218 16.922 1.00 92.00 168 LYS A N 1
ATOM 1311 C CA . LYS A 1 168 ? 0.198 -3.911 15.671 1.00 92.00 168 LYS A CA 1
ATOM 1312 C C . LYS A 1 168 ? -0.920 -4.948 15.833 1.00 92.00 168 LYS A C 1
ATOM 1314 O O . LYS A 1 168 ? -1.646 -5.210 14.874 1.00 92.00 168 LYS A O 1
ATOM 1319 N N . GLY A 1 169 ? -1.153 -5.449 17.049 1.00 93.38 169 GLY A N 1
ATOM 1320 C CA . GLY A 1 169 ? -2.288 -6.316 17.391 1.00 93.38 169 GLY A CA 1
ATOM 1321 C C . GLY A 1 169 ? -3.665 -5.664 17.196 1.00 93.38 169 GLY A C 1
ATOM 1322 O O . GLY A 1 169 ? -4.688 -6.331 17.329 1.00 93.38 169 GLY A O 1
ATOM 1323 N N . LYS A 1 170 ? -3.720 -4.372 16.846 1.00 94.25 170 LYS A N 1
ATOM 1324 C CA . LYS A 1 170 ? -4.947 -3.670 16.438 1.00 94.25 170 LYS A CA 1
ATOM 1325 C C . LYS A 1 170 ? -5.174 -3.644 14.927 1.00 94.25 170 LYS A C 1
ATOM 1327 O O . LYS A 1 170 ? -6.266 -3.280 14.497 1.00 94.25 170 LYS A O 1
ATOM 1332 N N . ILE A 1 171 ? -4.180 -4.003 14.119 1.00 96.31 171 ILE A N 1
ATOM 1333 C CA . ILE A 1 171 ? -4.242 -3.915 12.658 1.00 96.31 171 ILE A CA 1
ATOM 1334 C C . ILE A 1 171 ? -4.770 -5.223 12.066 1.00 96.31 171 ILE A C 1
ATOM 1336 O O . ILE A 1 171 ? -4.216 -6.291 12.307 1.00 96.31 171 ILE A O 1
ATOM 1340 N N . ILE A 1 172 ? -5.810 -5.123 11.243 1.00 96.06 172 ILE A N 1
ATOM 1341 C CA . ILE A 1 172 ? -6.253 -6.174 10.327 1.00 96.06 172 ILE A CA 1
ATOM 1342 C C . ILE A 1 172 ? -5.899 -5.705 8.918 1.00 96.06 172 ILE A C 1
ATOM 1344 O O . ILE A 1 172 ? -6.423 -4.689 8.466 1.00 96.06 172 ILE A O 1
ATOM 1348 N N . ALA A 1 173 ? -5.016 -6.414 8.222 1.00 96.38 173 ALA A N 1
ATOM 1349 C CA . ALA A 1 173 ? -4.556 -6.020 6.896 1.00 96.38 173 ALA A CA 1
ATOM 1350 C C . ALA A 1 173 ? -5.183 -6.872 5.791 1.00 96.38 173 ALA A C 1
ATOM 1352 O O . ALA A 1 173 ? -5.142 -8.100 5.840 1.00 96.38 173 ALA A O 1
ATOM 1353 N N . TYR A 1 174 ? -5.697 -6.210 4.756 1.00 96.00 174 TYR A N 1
ATOM 1354 C CA . TYR A 1 174 ? -6.192 -6.829 3.532 1.00 96.00 174 TYR A CA 1
ATOM 1355 C C . TYR A 1 174 ? -5.211 -6.502 2.410 1.00 96.00 174 TYR A C 1
ATOM 1357 O O . TYR A 1 174 ? -5.096 -5.352 1.978 1.00 96.00 174 TYR A O 1
ATOM 1365 N N . ALA A 1 175 ? -4.514 -7.522 1.930 1.00 93.56 175 ALA A N 1
ATOM 1366 C CA . ALA A 1 175 ? -3.641 -7.443 0.776 1.00 93.56 175 ALA A CA 1
ATOM 1367 C C . ALA A 1 175 ? -4.333 -8.066 -0.440 1.00 93.56 175 ALA A C 1
ATOM 1369 O O . ALA A 1 175 ? -4.983 -9.106 -0.344 1.00 93.56 175 ALA A O 1
ATOM 1370 N N . GLY A 1 176 ? -4.191 -7.429 -1.595 1.00 89.88 176 GLY A N 1
ATOM 1371 C CA . GLY A 1 176 ? -4.615 -7.982 -2.874 1.00 89.88 176 GLY A CA 1
ATOM 1372 C C . GLY A 1 176 ? -3.405 -8.266 -3.746 1.00 89.88 176 GLY A C 1
ATOM 1373 O O . GLY A 1 176 ? -2.338 -7.670 -3.566 1.00 89.88 176 GLY A O 1
ATOM 1374 N N . TYR A 1 177 ? -3.571 -9.148 -4.720 1.00 85.62 177 TYR A N 1
ATOM 1375 C CA . TYR A 1 177 ? -2.647 -9.200 -5.832 1.00 85.62 177 TYR A CA 1
ATOM 1376 C C . TYR A 1 177 ? -3.287 -9.606 -7.139 1.00 85.62 177 TYR A C 1
ATOM 1378 O O . TYR A 1 177 ? -4.209 -10.412 -7.178 1.00 85.62 177 TYR A O 1
ATOM 1386 N N . LEU A 1 178 ? -2.724 -9.101 -8.231 1.00 78.62 178 LEU A N 1
ATOM 1387 C CA . LEU A 1 178 ? -3.104 -9.491 -9.577 1.00 78.62 178 LEU A CA 1
ATOM 1388 C C . LEU A 1 178 ? -2.178 -10.585 -10.084 1.00 78.62 178 LEU A C 1
ATOM 1390 O O . LEU A 1 178 ? -0.961 -10.382 -10.186 1.00 78.62 178 LEU A O 1
ATOM 1394 N N . LEU A 1 179 ? -2.750 -11.719 -10.492 1.00 68.44 179 LEU A N 1
ATOM 1395 C CA . LEU A 1 179 ? -2.020 -12.621 -11.361 1.00 68.44 179 LEU A CA 1
ATOM 1396 C C . LEU A 1 179 ? -1.945 -11.954 -12.736 1.00 68.44 179 LEU A C 1
ATOM 1398 O O . LEU A 1 179 ? -2.910 -11.951 -13.499 1.00 68.44 179 LEU A O 1
ATOM 1402 N N . ASN A 1 180 ? -0.816 -11.320 -13.047 1.00 54.69 180 ASN A N 1
ATOM 1403 C CA . ASN A 1 180 ? -0.694 -10.554 -14.281 1.00 54.69 180 ASN A CA 1
ATOM 1404 C C . ASN A 1 180 ? -0.670 -11.486 -15.507 1.00 54.69 180 ASN A C 1
ATOM 1406 O O . ASN A 1 180 ? 0.391 -11.894 -15.992 1.00 54.69 180 ASN A O 1
ATOM 1410 N N . ALA A 1 181 ? -1.860 -11.818 -16.011 1.00 38.81 181 ALA A N 1
ATOM 1411 C CA . ALA A 1 181 ? -2.052 -12.685 -17.162 1.00 38.81 181 ALA A CA 1
ATOM 1412 C C . ALA A 1 181 ? -1.324 -12.138 -18.393 1.00 38.81 181 ALA A C 1
ATOM 1414 O O . ALA A 1 181 ? -0.720 -12.922 -19.113 1.00 38.81 181 ALA A O 1
ATOM 1415 N N . GLU A 1 182 ? -1.261 -10.810 -18.586 1.00 40.91 182 GLU A N 1
ATOM 1416 C CA . GLU A 1 182 ? -0.558 -10.211 -19.729 1.00 40.91 182 GLU A CA 1
ATOM 1417 C C . GLU A 1 182 ? 0.926 -10.580 -19.778 1.00 40.91 182 GLU A C 1
ATOM 1419 O O . GLU A 1 182 ? 1.481 -10.631 -20.868 1.00 40.91 182 GLU A O 1
ATOM 1424 N N . ILE A 1 183 ? 1.575 -10.848 -18.641 1.00 44.12 183 ILE A N 1
ATOM 1425 C CA . ILE A 1 183 ? 2.988 -11.261 -18.589 1.00 44.12 183 ILE A CA 1
ATOM 1426 C C . ILE A 1 183 ? 3.120 -12.755 -18.825 1.00 44.12 183 ILE A C 1
ATOM 1428 O O . ILE A 1 183 ? 3.990 -13.181 -19.587 1.00 44.12 183 ILE A O 1
ATOM 1432 N N . ILE A 1 184 ? 2.228 -13.533 -18.214 1.00 41.19 184 ILE A N 1
ATOM 1433 C CA . ILE A 1 184 ? 2.183 -14.991 -18.341 1.00 41.19 184 ILE A CA 1
ATOM 1434 C C . ILE A 1 184 ? 1.842 -15.394 -19.788 1.00 41.19 184 ILE A C 1
ATOM 1436 O O . ILE A 1 184 ? 2.360 -16.388 -20.290 1.00 41.19 184 ILE A O 1
ATOM 1440 N N . THR A 1 185 ? 1.050 -14.588 -20.503 1.00 42.41 185 THR A N 1
ATOM 1441 C CA . THR A 1 185 ? 0.608 -14.843 -21.883 1.00 42.41 185 THR A CA 1
ATOM 1442 C C . THR A 1 185 ? 1.298 -13.955 -22.930 1.00 42.41 185 THR A C 1
ATOM 1444 O O . THR A 1 185 ? 0.862 -13.921 -24.085 1.00 42.41 185 THR A O 1
ATOM 1447 N N . MET A 1 186 ? 2.373 -13.231 -22.576 1.00 56.44 186 MET A N 1
ATOM 1448 C CA . MET A 1 186 ? 3.049 -12.281 -23.476 1.00 56.44 186 MET A CA 1
ATOM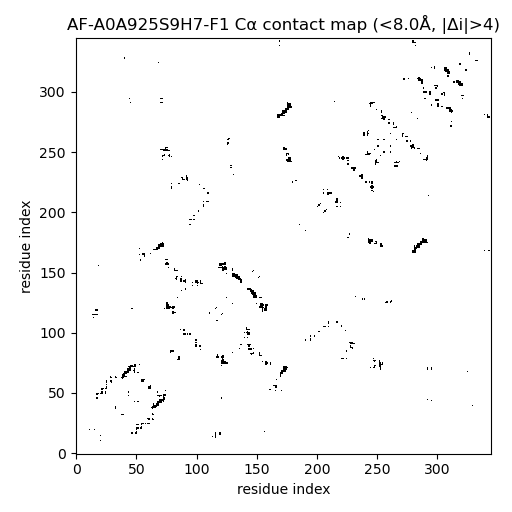 1449 C C . MET A 1 186 ? 3.856 -12.987 -24.584 1.00 56.44 186 MET A C 1
ATOM 1451 O O . MET A 1 186 ? 5.091 -13.048 -24.544 1.00 56.44 186 MET A O 1
ATOM 1455 N N . THR A 1 187 ? 3.175 -13.486 -25.615 1.00 62.75 187 THR A N 1
ATOM 1456 C CA . THR A 1 187 ? 3.819 -14.045 -26.815 1.00 62.75 187 THR A CA 1
ATOM 1457 C C . THR A 1 187 ? 4.571 -12.966 -27.605 1.00 62.75 187 THR A C 1
ATOM 1459 O O . THR A 1 187 ? 4.264 -11.774 -27.515 1.00 62.75 187 THR A O 1
ATOM 1462 N N . ALA A 1 188 ? 5.549 -13.362 -28.430 1.00 68.06 188 ALA A N 1
ATOM 1463 C CA . ALA A 1 188 ? 6.266 -12.427 -29.307 1.00 68.06 188 ALA A CA 1
ATOM 1464 C C . ALA A 1 188 ? 5.311 -11.628 -30.219 1.00 68.06 188 ALA A C 1
ATOM 1466 O O . ALA A 1 188 ? 5.505 -10.429 -30.418 1.00 68.06 188 ALA A O 1
ATOM 1467 N N . LYS A 1 189 ? 4.236 -12.273 -30.693 1.00 76.00 189 LYS A N 1
ATOM 1468 C CA . LYS A 1 189 ? 3.168 -11.644 -31.480 1.00 76.00 189 LYS A CA 1
ATOM 1469 C C . LYS A 1 189 ? 2.448 -10.549 -30.687 1.00 76.00 189 LYS A C 1
ATOM 1471 O O . LYS A 1 189 ? 2.381 -9.416 -31.152 1.00 76.00 189 LYS A O 1
ATOM 1476 N N . HIS A 1 190 ? 1.999 -10.843 -29.466 1.00 68.81 190 HIS A N 1
ATOM 1477 C CA . HIS A 1 190 ? 1.352 -9.843 -28.608 1.00 68.81 190 HIS A CA 1
ATOM 1478 C C . HIS A 1 190 ? 2.281 -8.690 -28.208 1.00 68.81 190 HIS A C 1
ATOM 1480 O O . HIS A 1 190 ? 1.821 -7.555 -28.068 1.00 68.81 190 HIS A O 1
ATOM 1486 N N . ARG A 1 191 ? 3.593 -8.933 -28.063 1.00 70.69 191 ARG A N 1
ATOM 1487 C CA . ARG A 1 191 ? 4.573 -7.851 -27.841 1.00 70.69 191 ARG A CA 1
ATOM 1488 C C . ARG A 1 191 ? 4.647 -6.910 -29.036 1.00 70.69 191 ARG A C 1
ATOM 1490 O O . ARG A 1 191 ? 4.647 -5.695 -28.844 1.00 70.69 191 ARG A O 1
ATOM 1497 N N . LEU A 1 192 ? 4.688 -7.464 -30.247 1.00 75.50 192 LEU A N 1
ATOM 1498 C CA . LEU A 1 192 ? 4.716 -6.680 -31.478 1.00 75.50 192 LEU A CA 1
ATOM 1499 C C . LEU A 1 192 ? 3.424 -5.871 -31.650 1.00 75.50 192 LEU A C 1
ATOM 1501 O O . LEU A 1 192 ? 3.490 -4.672 -31.902 1.00 75.50 192 LEU A O 1
ATOM 1505 N N . GLU A 1 193 ? 2.264 -6.497 -31.440 1.00 78.69 193 GLU A N 1
ATOM 1506 C CA . GLU A 1 193 ? 0.955 -5.829 -31.481 1.00 78.69 193 GLU A CA 1
ATOM 1507 C C . GLU A 1 193 ? 0.864 -4.702 -30.446 1.00 78.69 193 GLU A C 1
ATOM 1509 O O . GLU A 1 193 ? 0.456 -3.588 -30.768 1.00 78.69 193 GLU A O 1
ATOM 1514 N N . THR A 1 194 ? 1.302 -4.958 -29.209 1.00 74.50 194 THR A N 1
ATOM 1515 C CA . THR A 1 194 ? 1.313 -3.952 -28.137 1.00 74.50 194 THR A CA 1
ATOM 1516 C C . THR A 1 194 ? 2.211 -2.774 -28.484 1.00 74.50 194 THR A C 1
ATOM 1518 O O . THR A 1 194 ? 1.824 -1.635 -28.240 1.00 74.50 194 THR A O 1
ATOM 1521 N N . TYR A 1 195 ? 3.385 -3.030 -29.064 1.00 77.00 195 TYR A N 1
ATOM 1522 C CA . TYR A 1 195 ? 4.300 -1.982 -29.502 1.00 77.00 195 TYR A CA 1
ATOM 1523 C C . TYR A 1 195 ? 3.723 -1.165 -30.666 1.00 77.00 195 TYR A C 1
ATOM 1525 O O . TYR A 1 195 ? 3.712 0.062 -30.597 1.00 77.00 195 TYR A O 1
ATOM 1533 N N . ALA A 1 196 ? 3.189 -1.828 -31.696 1.00 81.38 196 ALA A N 1
ATOM 1534 C CA . ALA A 1 196 ? 2.612 -1.173 -32.870 1.00 81.38 196 ALA A CA 1
ATOM 1535 C C . ALA A 1 196 ? 1.383 -0.317 -32.516 1.00 81.38 196 ALA A C 1
ATOM 1537 O O . ALA A 1 196 ? 1.235 0.798 -33.012 1.00 81.38 196 ALA A O 1
ATOM 1538 N N . LEU A 1 197 ? 0.527 -0.807 -31.615 1.00 84.12 197 LEU A N 1
ATOM 1539 C CA . LEU A 1 197 ? -0.676 -0.102 -31.164 1.00 84.12 197 LEU A CA 1
ATOM 1540 C C . LEU A 1 197 ? -0.415 0.883 -30.019 1.00 84.12 197 LEU A C 1
ATOM 1542 O O . LEU A 1 197 ? -1.352 1.542 -29.565 1.00 84.12 197 LEU A O 1
ATOM 1546 N N . ALA A 1 198 ? 0.821 1.000 -29.525 1.00 79.94 198 ALA A N 1
ATOM 1547 C CA . ALA A 1 198 ? 1.120 1.822 -28.358 1.00 79.94 198 ALA A CA 1
ATOM 1548 C C . ALA A 1 198 ? 0.731 3.305 -28.536 1.00 79.94 198 ALA A C 1
ATOM 1550 O O . ALA A 1 198 ? 0.085 3.829 -27.627 1.00 79.94 198 ALA A O 1
ATOM 1551 N N . PRO A 1 199 ? 1.012 3.977 -29.677 1.00 81.25 199 PRO A N 1
ATOM 1552 C CA . PRO A 1 199 ? 0.592 5.367 -29.880 1.00 81.25 199 PRO A CA 1
ATOM 1553 C C . PRO A 1 199 ? -0.931 5.529 -29.892 1.00 81.25 199 PRO A C 1
ATOM 1555 O O . PRO A 1 199 ? -1.474 6.444 -29.275 1.00 81.25 199 PRO A O 1
ATOM 1558 N N . TYR A 1 200 ? -1.633 4.600 -30.546 1.00 83.69 200 TYR A N 1
ATOM 1559 C CA . TYR A 1 200 ? -3.093 4.598 -30.588 1.00 83.69 200 TYR A CA 1
ATOM 1560 C C . TYR A 1 200 ? -3.689 4.418 -29.185 1.00 83.69 200 TYR A C 1
ATOM 1562 O O . TYR A 1 200 ? -4.531 5.211 -28.766 1.00 83.69 200 TYR A O 1
ATOM 1570 N N . ARG A 1 201 ? -3.212 3.426 -28.418 1.00 80.44 201 ARG A N 1
ATOM 1571 C CA . ARG A 1 201 ? -3.656 3.174 -27.034 1.00 80.44 201 ARG A CA 1
ATOM 1572 C C . ARG A 1 201 ? -3.322 4.338 -26.101 1.00 80.44 201 ARG A C 1
ATOM 1574 O O . ARG A 1 201 ? -4.101 4.639 -25.202 1.00 80.44 201 ARG A O 1
ATOM 1581 N N . PHE A 1 202 ? -2.191 5.006 -26.307 1.00 79.31 202 PHE A N 1
ATOM 1582 C CA . PHE A 1 202 ? -1.820 6.188 -25.534 1.00 79.31 202 PHE A CA 1
ATOM 1583 C C . PHE A 1 202 ? -2.861 7.305 -25.682 1.00 79.31 202 PHE A C 1
ATOM 1585 O O . PHE A 1 202 ? -3.383 7.789 -24.680 1.00 79.31 202 PHE A O 1
ATOM 1592 N N . LEU A 1 203 ? -3.234 7.651 -26.916 1.00 81.31 203 LEU A N 1
ATOM 1593 C CA . LEU A 1 203 ? -4.200 8.724 -27.172 1.00 81.31 203 LEU A CA 1
ATOM 1594 C C . LEU A 1 203 ? -5.641 8.345 -26.808 1.00 81.31 203 LEU A C 1
ATOM 1596 O O . LEU A 1 203 ? -6.386 9.191 -26.328 1.00 81.31 203 LEU A O 1
ATOM 1600 N N . THR A 1 204 ? -6.039 7.091 -27.033 1.00 79.38 204 THR A N 1
ATOM 1601 C CA . THR A 1 204 ? -7.441 6.661 -26.866 1.00 79.38 204 THR A CA 1
ATOM 1602 C C . THR A 1 204 ? -7.785 6.168 -25.466 1.00 79.38 204 THR A C 1
ATOM 1604 O O . THR A 1 204 ? -8.939 6.262 -25.065 1.00 79.38 204 THR A O 1
ATOM 1607 N N . VAL A 1 205 ? -6.808 5.654 -24.715 1.00 76.62 205 VAL A N 1
ATOM 1608 C CA . VAL A 1 205 ? -7.035 5.083 -23.378 1.00 76.62 205 VAL A CA 1
ATOM 1609 C C . VAL A 1 205 ? -6.322 5.899 -22.313 1.00 76.62 205 VAL A C 1
ATOM 1611 O O . VAL A 1 205 ? -6.928 6.278 -21.315 1.00 76.62 205 VAL A O 1
ATOM 1614 N N . ARG A 1 206 ? -5.031 6.189 -22.507 1.00 77.31 206 ARG A N 1
ATOM 1615 C CA . ARG A 1 206 ? -4.193 6.712 -21.421 1.00 77.31 206 ARG A CA 1
ATOM 1616 C C . ARG A 1 206 ? -4.407 8.192 -21.160 1.00 77.31 206 ARG A C 1
ATOM 1618 O O . ARG A 1 206 ? -4.614 8.560 -20.011 1.00 77.31 206 ARG A O 1
ATOM 1625 N N . VAL A 1 207 ? -4.416 9.023 -22.200 1.00 78.00 207 VAL A N 1
ATOM 1626 C CA . VAL A 1 207 ? -4.696 10.457 -22.043 1.00 78.00 207 VAL A CA 1
ATOM 1627 C C . VAL A 1 207 ? -6.076 10.677 -21.404 1.00 78.00 207 VAL A C 1
ATOM 1629 O O . VAL A 1 207 ? -6.133 11.375 -20.393 1.00 78.00 207 VAL A O 1
ATOM 1632 N N . PRO A 1 208 ? -7.169 10.041 -21.875 1.00 77.25 208 PRO A N 1
ATOM 1633 C CA . PRO A 1 208 ? -8.459 10.142 -21.198 1.00 77.25 208 PRO A CA 1
ATOM 1634 C C . PRO A 1 208 ? -8.429 9.645 -19.750 1.00 77.25 208 PRO A C 1
ATOM 1636 O O . PRO A 1 208 ? -8.974 10.315 -18.881 1.00 77.25 208 PRO A O 1
ATOM 1639 N N . ALA A 1 209 ? -7.753 8.527 -19.457 1.00 75.44 209 ALA A N 1
ATOM 1640 C CA . ALA A 1 209 ? -7.637 8.016 -18.088 1.00 75.44 209 ALA A CA 1
ATOM 1641 C C . ALA A 1 209 ? -6.908 8.993 -17.148 1.00 75.44 209 ALA A C 1
ATOM 1643 O O . ALA A 1 209 ? -7.320 9.160 -16.006 1.00 75.44 209 ALA A O 1
ATOM 1644 N N . GLN A 1 210 ? -5.868 9.675 -17.637 1.00 71.12 210 GLN A N 1
ATOM 1645 C CA . GLN A 1 210 ? -5.097 10.684 -16.895 1.00 71.12 210 GLN A CA 1
ATOM 1646 C C . GLN A 1 210 ? -5.848 12.015 -16.695 1.00 71.12 210 GLN A C 1
ATOM 1648 O O . GLN A 1 210 ? -5.495 12.810 -15.820 1.00 71.12 210 GLN A O 1
ATOM 1653 N N . LEU A 1 211 ? -6.860 12.279 -17.525 1.00 74.25 211 LEU A N 1
ATOM 1654 C CA . LEU A 1 211 ? -7.779 13.416 -17.396 1.00 74.25 211 LEU A CA 1
ATOM 1655 C C . LEU A 1 211 ? -9.056 13.058 -16.620 1.00 74.25 211 LEU A C 1
ATOM 1657 O O . LEU A 1 211 ? -9.815 13.952 -16.252 1.00 74.25 211 LEU A O 1
ATOM 1661 N N . GLY A 1 212 ? -9.300 11.764 -16.409 1.00 65.25 212 GLY A N 1
ATOM 1662 C CA . GLY A 1 212 ? -10.425 11.227 -15.660 1.00 65.25 212 GLY A CA 1
ATOM 1663 C C . GLY A 1 212 ? -10.173 11.195 -14.153 1.00 65.25 212 GLY A C 1
ATOM 1664 O O . GLY A 1 212 ? -9.436 12.008 -13.599 1.00 65.25 212 GLY A O 1
ATOM 1665 N N . ARG A 1 213 ? -10.818 10.244 -13.471 1.00 62.53 213 ARG A N 1
ATOM 1666 C CA . ARG A 1 213 ? -10.651 10.038 -12.026 1.00 62.53 213 ARG A CA 1
ATOM 1667 C C . ARG A 1 213 ? -9.281 9.442 -11.715 1.00 62.53 213 ARG A C 1
ATOM 1669 O O . ARG A 1 213 ? -8.754 8.653 -12.499 1.00 62.53 213 ARG A O 1
ATOM 1676 N N . GLU A 1 214 ? -8.760 9.761 -10.537 1.00 65.06 214 GLU A N 1
ATOM 1677 C CA . GLU A 1 214 ? -7.470 9.277 -10.036 1.00 65.06 214 GLU A CA 1
ATOM 1678 C C . GLU A 1 214 ? -7.323 7.749 -10.138 1.00 65.06 214 GLU A C 1
ATOM 1680 O O . GLU A 1 214 ? -6.319 7.248 -10.641 1.00 65.06 214 GLU A O 1
ATOM 1685 N N . GLU A 1 215 ? -8.378 7.012 -9.790 1.00 62.41 215 GLU A N 1
ATOM 1686 C CA . GLU A 1 215 ? -8.460 5.548 -9.883 1.00 62.41 215 GLU A CA 1
ATOM 1687 C C . GLU A 1 215 ? -8.141 5.021 -11.292 1.00 62.41 215 GLU A C 1
ATOM 1689 O O . GLU A 1 215 ? -7.433 4.027 -11.456 1.00 62.41 215 GLU A O 1
ATOM 1694 N N . SER A 1 216 ? -8.621 5.708 -12.336 1.00 62.91 216 SER A N 1
ATOM 1695 C CA . SER A 1 216 ? -8.383 5.314 -13.730 1.00 62.91 216 SER A CA 1
ATOM 1696 C C . SER A 1 216 ? -6.921 5.508 -14.126 1.00 62.91 216 SER A C 1
ATOM 1698 O O . SER A 1 216 ? -6.343 4.669 -14.821 1.00 62.91 216 SER A O 1
ATOM 1700 N N . ALA A 1 217 ? -6.302 6.594 -13.663 1.00 68.75 217 ALA A N 1
ATOM 1701 C CA . ALA A 1 217 ? -4.893 6.868 -13.902 1.00 68.75 217 ALA A CA 1
ATOM 1702 C C . ALA A 1 217 ? -3.991 5.879 -13.145 1.00 68.75 217 ALA A C 1
ATOM 1704 O O . ALA A 1 217 ? -3.059 5.324 -13.737 1.00 68.75 217 ALA A O 1
ATOM 1705 N N . LEU A 1 218 ? -4.314 5.584 -11.883 1.00 66.06 218 LEU A N 1
ATOM 1706 C CA . LEU A 1 218 ? -3.614 4.586 -11.075 1.00 66.06 218 LEU A CA 1
ATOM 1707 C C . LEU A 1 218 ? -3.736 3.182 -11.673 1.00 66.06 218 LEU A C 1
ATOM 1709 O O . LEU A 1 218 ? -2.728 2.490 -11.764 1.00 66.06 218 LEU A O 1
ATOM 1713 N N . LYS A 1 219 ? -4.906 2.793 -12.196 1.00 64.44 219 LYS A N 1
ATOM 1714 C CA . LYS A 1 219 ? -5.099 1.509 -12.896 1.00 64.44 219 LYS A CA 1
ATOM 1715 C C . LYS A 1 219 ? -4.227 1.363 -14.151 1.00 64.44 219 LYS A C 1
ATOM 1717 O O . LYS A 1 219 ? -3.736 0.280 -14.485 1.00 64.44 219 LYS A O 1
ATOM 1722 N N . VAL A 1 220 ? -4.014 2.461 -14.876 1.00 66.44 220 VAL A N 1
ATOM 1723 C CA . VAL A 1 220 ? -3.117 2.473 -16.041 1.00 66.44 220 VAL A CA 1
ATOM 1724 C C . VAL A 1 220 ? -1.653 2.363 -15.611 1.00 66.44 220 VAL A C 1
ATOM 1726 O O . VAL A 1 220 ? -0.875 1.695 -16.293 1.00 66.44 220 VAL A O 1
ATOM 1729 N N . LEU A 1 221 ? -1.260 3.003 -14.507 1.00 67.81 221 LEU A N 1
ATOM 1730 C CA . LEU A 1 221 ? 0.105 2.932 -13.975 1.00 67.81 221 LEU A CA 1
ATOM 1731 C C . LEU A 1 221 ? 0.405 1.568 -13.343 1.00 67.81 221 LEU A C 1
ATOM 1733 O O . LEU A 1 221 ? 1.483 1.015 -13.570 1.00 67.81 221 LEU A O 1
ATOM 1737 N N . SER A 1 222 ? -0.564 0.993 -12.640 1.00 62.03 222 SER A N 1
ATOM 1738 C CA . SER A 1 222 ? -0.455 -0.282 -11.941 1.00 62.03 222 SER A CA 1
ATOM 1739 C C . SER A 1 222 ? -0.169 -1.458 -12.865 1.00 62.03 222 SER A C 1
ATOM 1741 O O . SER A 1 222 ? 0.790 -2.210 -12.677 1.00 62.03 222 SER A O 1
ATOM 1743 N N . THR A 1 223 ? -0.935 -1.539 -13.955 1.00 62.06 223 THR A N 1
ATOM 1744 C CA . THR A 1 223 ? -0.758 -2.531 -15.022 1.00 62.06 223 THR A CA 1
ATOM 1745 C C . THR A 1 223 ? 0.668 -2.499 -15.590 1.00 62.06 223 THR A C 1
ATOM 1747 O O . THR A 1 223 ? 1.157 -3.500 -16.113 1.00 62.06 223 THR A O 1
ATOM 1750 N N . LYS A 1 224 ? 1.362 -1.356 -15.498 1.00 64.69 224 LYS A N 1
ATOM 1751 C CA . LYS A 1 224 ? 2.734 -1.189 -15.991 1.00 64.69 224 LYS A CA 1
ATOM 1752 C C . LYS A 1 224 ? 3.790 -1.593 -14.971 1.00 64.69 224 LYS A C 1
ATOM 1754 O O . LYS A 1 224 ? 4.772 -2.194 -15.393 1.00 64.69 224 LYS A O 1
ATOM 1759 N N . ILE A 1 225 ? 3.597 -1.321 -13.674 1.00 58.41 225 ILE A N 1
ATOM 1760 C CA . ILE A 1 225 ? 4.518 -1.811 -12.627 1.00 58.41 225 ILE A CA 1
ATOM 1761 C C . ILE A 1 225 ? 4.615 -3.325 -12.703 1.00 58.41 225 ILE A C 1
ATOM 1763 O O . ILE A 1 225 ? 5.716 -3.862 -12.686 1.00 58.41 225 ILE A O 1
ATOM 1767 N N . GLY A 1 226 ? 3.476 -4.004 -12.875 1.00 54.50 226 GLY A N 1
ATOM 1768 C CA . GLY A 1 226 ? 3.464 -5.454 -13.008 1.00 54.50 226 GLY A CA 1
ATOM 1769 C C . GLY A 1 226 ? 4.423 -5.961 -14.091 1.00 54.50 226 GLY A C 1
ATOM 1770 O O . GLY A 1 226 ? 4.983 -7.033 -13.922 1.00 54.50 226 GLY A O 1
ATOM 1771 N N . LYS A 1 227 ? 4.657 -5.188 -15.168 1.00 54.62 227 LYS A N 1
ATOM 1772 C CA . LYS A 1 227 ? 5.480 -5.558 -16.340 1.00 54.62 227 LYS A CA 1
ATOM 1773 C C . LYS A 1 227 ? 6.983 -5.347 -16.142 1.00 54.62 227 LYS A C 1
ATOM 1775 O O . LYS A 1 227 ? 7.787 -5.829 -16.942 1.00 54.62 227 LYS A O 1
ATOM 1780 N N . VAL A 1 228 ? 7.377 -4.629 -15.098 1.00 54.16 228 VAL A N 1
ATOM 1781 C CA . VAL A 1 228 ? 8.767 -4.273 -14.841 1.00 54.16 228 VAL A CA 1
ATOM 1782 C C . VAL A 1 228 ? 9.589 -5.505 -14.455 1.00 54.16 228 VAL A C 1
ATOM 1784 O O . VAL A 1 228 ? 9.325 -6.158 -13.453 1.00 54.16 228 VAL A O 1
ATOM 1787 N N . ASN A 1 229 ? 10.654 -5.755 -15.220 1.00 49.19 229 ASN A N 1
ATOM 1788 C CA . ASN A 1 229 ? 11.768 -6.604 -14.807 1.00 49.19 229 ASN A CA 1
ATOM 1789 C C . ASN A 1 229 ? 12.955 -5.681 -14.538 1.00 49.19 229 ASN A C 1
ATOM 1791 O O . ASN A 1 229 ? 13.686 -5.342 -15.468 1.00 49.19 229 ASN A O 1
ATOM 1795 N N . ALA A 1 230 ? 13.141 -5.233 -13.304 1.00 42.62 230 ALA A N 1
ATOM 1796 C CA . ALA A 1 230 ? 14.474 -4.799 -12.910 1.00 42.62 230 ALA A CA 1
ATOM 1797 C C . ALA A 1 230 ? 15.261 -6.088 -12.606 1.00 42.62 230 ALA A C 1
ATOM 1799 O O . ALA A 1 230 ? 14.688 -7.044 -12.104 1.00 42.62 230 ALA A O 1
ATOM 1800 N N . ILE A 1 231 ? 16.514 -6.202 -13.024 1.00 43.59 231 ILE A N 1
ATOM 1801 C CA . ILE A 1 231 ? 17.347 -7.398 -12.821 1.00 43.59 231 ILE A CA 1
ATOM 1802 C C . ILE A 1 231 ? 18.585 -6.917 -12.078 1.00 43.59 231 ILE A C 1
ATOM 1804 O O . ILE A 1 231 ? 19.143 -5.895 -12.473 1.00 43.59 231 ILE A O 1
ATOM 1808 N N . ASP A 1 232 ? 18.970 -7.605 -11.006 1.00 42.25 232 ASP A N 1
ATOM 1809 C CA . ASP A 1 232 ? 20.267 -7.403 -10.365 1.00 42.25 232 ASP A CA 1
ATOM 1810 C C . ASP A 1 232 ? 21.331 -8.353 -10.949 1.00 42.25 232 ASP A C 1
ATOM 1812 O O . ASP A 1 232 ? 21.032 -9.299 -11.688 1.00 42.25 232 ASP A O 1
ATOM 1816 N N . ASP A 1 233 ? 22.597 -8.099 -10.617 1.00 38.00 233 ASP A N 1
ATOM 1817 C CA . ASP A 1 233 ? 23.760 -8.849 -11.112 1.00 38.00 233 ASP A CA 1
ATOM 1818 C C . ASP A 1 233 ? 23.777 -10.334 -10.688 1.00 38.00 233 ASP A C 1
ATOM 1820 O O . ASP A 1 233 ? 24.610 -11.109 -11.157 1.00 38.00 233 ASP A O 1
ATOM 1824 N N . GLN A 1 234 ? 22.851 -10.765 -9.825 1.00 40.94 234 GLN A N 1
ATOM 1825 C CA . GLN A 1 234 ? 22.725 -12.145 -9.351 1.00 40.94 234 GLN A CA 1
ATOM 1826 C C . GLN A 1 234 ? 21.684 -12.940 -10.158 1.00 40.94 234 GLN A C 1
ATOM 1828 O O . GLN A 1 234 ? 21.381 -14.091 -9.832 1.00 40.94 234 GLN A O 1
ATOM 1833 N N . GLY A 1 235 ? 21.102 -12.351 -11.213 1.00 34.91 235 GLY A N 1
ATOM 1834 C CA . GLY A 1 235 ? 20.055 -13.001 -12.011 1.00 34.91 235 GLY A CA 1
ATOM 1835 C C . GLY A 1 235 ? 18.772 -13.248 -11.210 1.00 34.91 235 GLY A C 1
ATOM 1836 O O . GLY A 1 235 ? 17.839 -13.927 -11.664 1.00 34.91 235 GLY A O 1
ATOM 1837 N N . LEU A 1 236 ? 18.696 -12.677 -10.010 1.00 39.03 236 LEU A N 1
ATOM 1838 C CA . LEU A 1 236 ? 17.438 -12.361 -9.403 1.00 39.03 236 LEU A CA 1
ATOM 1839 C C . LEU A 1 236 ? 16.973 -11.160 -10.229 1.00 39.03 236 LEU A C 1
ATOM 1841 O O . LEU A 1 236 ? 17.557 -10.081 -10.239 1.00 39.03 236 LEU A O 1
ATOM 1845 N N . SER A 1 237 ? 15.862 -11.324 -10.945 1.00 41.06 237 SER A N 1
ATOM 1846 C CA . SER A 1 237 ? 14.988 -10.170 -11.098 1.00 41.06 237 SER A CA 1
ATOM 1847 C C . SER A 1 237 ? 14.917 -9.493 -9.726 1.00 41.06 237 SER A C 1
ATOM 1849 O O . SER A 1 237 ? 15.094 -10.107 -8.678 1.00 41.06 237 SER A O 1
ATOM 1851 N N . VAL A 1 238 ? 14.530 -8.259 -9.697 1.00 44.19 238 VAL A N 1
ATOM 1852 C CA . VAL A 1 238 ? 13.572 -7.751 -8.745 1.00 44.19 238 VAL A CA 1
ATOM 1853 C C . VAL A 1 238 ? 12.416 -8.766 -8.607 1.00 44.19 238 VAL A C 1
ATOM 1855 O O . VAL A 1 238 ? 11.312 -8.578 -9.106 1.00 44.19 238 VAL A O 1
ATOM 1858 N N . ARG A 1 239 ? 12.680 -9.910 -7.953 1.00 43.62 239 ARG A N 1
ATOM 1859 C CA . ARG A 1 239 ? 11.825 -11.074 -7.673 1.00 43.62 239 ARG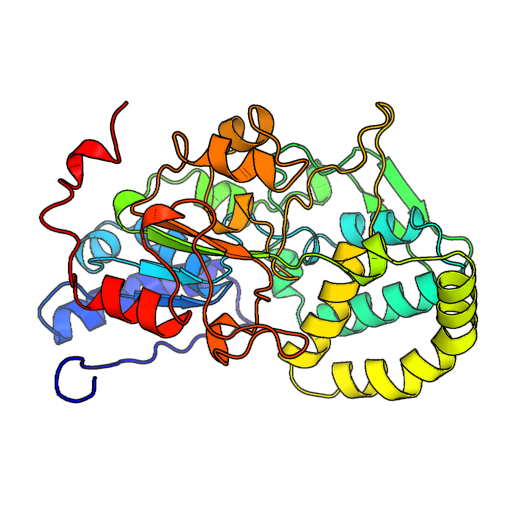 A CA 1
ATOM 1860 C C . ARG A 1 239 ? 10.801 -10.684 -6.593 1.00 43.62 239 ARG A C 1
ATOM 1862 O O . ARG A 1 239 ? 10.281 -11.539 -5.903 1.00 43.62 239 ARG A O 1
ATOM 1869 N N . ARG A 1 240 ? 10.567 -9.376 -6.431 1.00 44.69 240 ARG A N 1
ATOM 1870 C CA . ARG A 1 240 ? 10.150 -8.663 -5.216 1.00 44.69 240 ARG A CA 1
ATOM 1871 C C . ARG A 1 240 ? 8.936 -7.751 -5.434 1.00 44.69 240 ARG A C 1
ATOM 1873 O O . ARG A 1 240 ? 8.521 -7.059 -4.520 1.00 44.69 240 ARG A O 1
ATOM 1880 N N . PHE A 1 241 ? 8.309 -7.812 -6.614 1.00 52.81 241 PHE A N 1
ATOM 1881 C CA . PHE A 1 241 ? 6.903 -7.400 -6.790 1.00 52.81 241 PHE A CA 1
ATOM 1882 C C . PHE A 1 241 ? 5.936 -8.567 -6.661 1.00 52.81 241 PHE A C 1
ATOM 1884 O O . PHE A 1 241 ? 4.801 -8.442 -7.117 1.00 52.81 241 PHE A O 1
ATOM 1891 N N . ALA A 1 242 ? 6.417 -9.696 -6.117 1.00 55.81 242 ALA A N 1
ATOM 1892 C CA . ALA A 1 242 ? 5.817 -10.397 -4.986 1.00 55.81 242 ALA A CA 1
ATOM 1893 C C . ALA A 1 242 ? 4.337 -10.086 -4.790 1.00 55.81 242 ALA A C 1
ATOM 1895 O O . ALA A 1 242 ? 3.978 -9.541 -3.759 1.00 55.81 242 ALA A O 1
ATOM 1896 N N . LEU A 1 243 ? 3.518 -10.380 -5.801 1.00 70.69 243 LEU A N 1
ATOM 1897 C CA . LEU A 1 243 ? 2.073 -10.249 -5.753 1.00 70.69 243 LEU A CA 1
ATOM 1898 C C . LEU A 1 243 ? 1.623 -8.848 -5.271 1.00 70.69 243 LEU A C 1
ATOM 1900 O O . LEU A 1 243 ? 1.585 -8.549 -4.086 1.00 70.69 243 LEU A O 1
ATOM 1904 N N . ASN A 1 244 ? 1.283 -7.951 -6.194 1.00 78.31 244 ASN A N 1
ATOM 1905 C CA . ASN A 1 244 ? 0.754 -6.628 -5.841 1.00 78.31 244 ASN A CA 1
ATOM 1906 C C . ASN A 1 244 ? -0.631 -6.417 -6.440 1.00 78.31 244 ASN A C 1
ATOM 1908 O O . ASN A 1 244 ? -0.932 -6.938 -7.517 1.00 78.31 244 ASN A O 1
ATOM 1912 N N . ASP A 1 245 ? -1.453 -5.620 -5.766 1.00 76.88 245 ASP A N 1
ATOM 1913 C CA . ASP A 1 245 ? -2.811 -5.243 -6.189 1.00 76.88 245 ASP A CA 1
ATOM 1914 C C . ASP A 1 245 ? -2.810 -4.176 -7.304 1.00 76.88 245 ASP A C 1
ATOM 1916 O O . ASP A 1 245 ? -3.810 -3.507 -7.576 1.00 76.88 245 ASP A O 1
ATOM 1920 N N . GLY A 1 246 ? -1.655 -3.981 -7.937 1.00 74.94 246 GLY A N 1
ATOM 1921 C CA . GLY A 1 246 ? -1.389 -2.907 -8.863 1.00 74.94 246 GLY A CA 1
ATOM 1922 C C . GLY A 1 246 ? -0.737 -1.670 -8.239 1.00 74.94 246 GLY A C 1
ATOM 1923 O O . GLY A 1 246 ? -0.101 -0.891 -8.949 1.00 74.94 246 GLY A O 1
ATOM 1924 N N . ILE A 1 247 ? -0.846 -1.476 -6.931 1.00 81.00 247 ILE A N 1
ATOM 1925 C CA . ILE A 1 247 ? -0.211 -0.357 -6.234 1.00 81.00 247 ILE A CA 1
ATOM 1926 C C . ILE A 1 247 ? 0.700 -0.903 -5.151 1.00 81.00 247 ILE A C 1
ATOM 1928 O O . ILE A 1 247 ? 1.895 -0.621 -5.161 1.00 81.00 247 ILE A O 1
ATOM 1932 N N . THR A 1 248 ? 0.169 -1.717 -4.253 1.00 86.75 248 THR A N 1
ATOM 1933 C CA . THR A 1 248 ? 0.833 -2.117 -3.021 1.00 86.75 248 THR A CA 1
ATOM 1934 C C . THR A 1 248 ? 1.288 -3.575 -3.101 1.00 86.75 248 THR A C 1
ATOM 1936 O O . THR A 1 248 ? 0.469 -4.463 -3.344 1.00 86.75 248 THR A O 1
ATOM 1939 N N . PRO A 1 249 ? 2.586 -3.862 -2.894 1.00 85.69 249 PRO A N 1
ATOM 1940 C CA . PRO A 1 249 ? 3.074 -5.232 -2.740 1.00 85.69 249 PRO A CA 1
ATOM 1941 C C . PRO A 1 249 ? 2.501 -5.905 -1.489 1.00 85.69 249 PRO A C 1
ATOM 1943 O O . PRO A 1 249 ? 2.426 -5.265 -0.440 1.00 85.69 249 PRO A O 1
ATOM 1946 N N . VAL A 1 250 ? 2.195 -7.206 -1.559 1.00 88.50 250 VAL A N 1
ATOM 1947 C CA . VAL A 1 250 ? 1.682 -7.988 -0.417 1.00 88.50 250 VAL A CA 1
ATOM 1948 C C . VAL A 1 250 ? 2.515 -7.815 0.865 1.00 88.50 250 VAL A C 1
ATOM 1950 O O . VAL A 1 250 ? 1.904 -7.556 1.899 1.00 88.50 250 VAL A O 1
ATOM 1953 N N . PRO A 1 251 ? 3.866 -7.865 0.856 1.00 88.75 251 PRO A N 1
ATOM 1954 C CA . PRO A 1 251 ? 4.648 -7.659 2.080 1.00 88.75 251 PRO A CA 1
ATOM 1955 C C . PRO A 1 251 ? 4.424 -6.292 2.735 1.00 88.75 251 PRO A C 1
ATOM 1957 O O . PRO A 1 251 ? 4.356 -6.191 3.956 1.00 88.75 251 PRO A O 1
ATOM 1960 N N . SER A 1 252 ? 4.273 -5.249 1.910 1.00 91.19 252 SER A N 1
ATOM 1961 C CA . SER A 1 252 ? 3.975 -3.891 2.370 1.00 91.19 252 SER A CA 1
ATOM 1962 C C . SER A 1 252 ? 2.548 -3.806 2.914 1.00 91.19 252 SER A C 1
ATOM 1964 O O . SER A 1 252 ? 2.345 -3.251 3.987 1.00 91.19 252 SER A O 1
ATOM 1966 N N . ALA A 1 253 ? 1.576 -4.425 2.233 1.00 93.25 253 ALA A N 1
ATOM 1967 C CA . ALA A 1 253 ? 0.179 -4.472 2.670 1.00 93.25 253 ALA A CA 1
ATOM 1968 C C . ALA A 1 253 ? -0.021 -5.213 3.996 1.00 93.25 253 ALA A C 1
ATOM 1970 O O . ALA A 1 253 ? -0.794 -4.761 4.831 1.00 93.25 253 ALA A O 1
ATOM 1971 N N . LEU A 1 254 ? 0.693 -6.320 4.203 1.00 93.38 254 LEU A N 1
ATOM 1972 C CA . LEU A 1 254 ? 0.628 -7.131 5.422 1.00 93.38 254 LEU A CA 1
ATOM 1973 C C . LEU A 1 254 ? 1.436 -6.560 6.596 1.00 93.38 254 LEU A C 1
ATOM 1975 O O . LEU A 1 254 ? 1.470 -7.183 7.652 1.00 93.38 254 LEU A O 1
ATOM 1979 N N . PHE A 1 255 ? 2.080 -5.402 6.423 1.00 93.12 255 PHE A N 1
ATOM 1980 C CA . PHE A 1 255 ? 2.901 -4.755 7.449 1.00 93.12 255 PHE A CA 1
ATOM 1981 C C . PHE A 1 255 ? 4.037 -5.645 7.999 1.00 93.12 255 PHE A C 1
ATOM 1983 O O . PHE A 1 255 ? 4.376 -5.580 9.185 1.00 93.12 255 PHE A O 1
ATOM 1990 N N . LEU A 1 256 ? 4.624 -6.485 7.138 1.00 90.94 256 LEU A N 1
ATOM 1991 C CA . LEU A 1 256 ? 5.658 -7.436 7.544 1.00 90.94 256 LEU A CA 1
ATOM 1992 C C . LEU A 1 256 ? 6.945 -6.729 7.967 1.00 90.94 256 LEU A C 1
ATOM 1994 O O . LEU A 1 256 ? 7.422 -5.820 7.290 1.00 90.94 256 LEU A O 1
ATOM 1998 N N . ALA A 1 257 ? 7.569 -7.219 9.037 1.00 88.50 257 ALA A N 1
ATOM 1999 C CA . ALA A 1 257 ? 8.865 -6.718 9.473 1.00 88.50 257 ALA A CA 1
ATOM 2000 C C . ALA A 1 257 ? 9.931 -6.812 8.352 1.00 88.50 257 ALA A C 1
ATOM 2002 O O . ALA A 1 257 ? 9.960 -7.801 7.610 1.00 88.50 257 ALA A O 1
ATOM 2003 N N . PRO A 1 258 ? 10.855 -5.834 8.242 1.00 83.50 258 PRO A N 1
ATOM 2004 C CA . PRO A 1 258 ? 11.882 -5.823 7.197 1.00 83.50 258 PRO A CA 1
ATOM 2005 C C . PRO A 1 258 ? 12.712 -7.111 7.110 1.00 83.50 258 PRO A C 1
ATOM 2007 O O . PRO A 1 258 ? 13.005 -7.591 6.014 1.00 83.50 258 PRO A O 1
ATOM 2010 N N . ASP A 1 259 ? 13.068 -7.691 8.257 1.00 84.38 259 ASP A N 1
ATOM 2011 C CA . ASP A 1 259 ? 13.880 -8.909 8.312 1.00 84.38 259 ASP A CA 1
ATOM 2012 C C . ASP A 1 259 ? 13.098 -10.132 7.816 1.00 84.38 259 ASP A C 1
ATOM 2014 O O . ASP A 1 259 ? 13.622 -10.901 7.010 1.00 84.38 259 ASP A O 1
ATOM 2018 N N . THR A 1 260 ? 11.802 -10.227 8.139 1.00 87.56 260 THR A N 1
ATOM 2019 C CA . THR A 1 260 ? 10.900 -11.249 7.588 1.00 87.56 260 THR A CA 1
ATOM 2020 C C . THR A 1 260 ? 10.883 -11.218 6.062 1.00 87.56 260 THR A C 1
ATOM 2022 O O . THR A 1 260 ? 10.974 -12.260 5.418 1.00 87.56 260 THR A O 1
ATOM 2025 N N . VAL A 1 261 ? 10.795 -10.034 5.448 1.00 83.69 261 VAL A N 1
ATOM 2026 C CA . VAL A 1 261 ? 10.714 -9.938 3.980 1.00 83.69 261 VAL A CA 1
ATOM 2027 C C . VAL A 1 261 ? 12.035 -10.322 3.305 1.00 83.69 261 VAL A C 1
ATOM 2029 O O . VAL A 1 261 ? 12.029 -10.863 2.196 1.00 83.69 261 VAL A O 1
ATOM 2032 N N . LYS A 1 262 ? 13.172 -10.088 3.969 1.00 81.19 262 LYS A N 1
ATOM 2033 C CA . LYS A 1 262 ? 14.488 -10.520 3.475 1.00 81.19 262 LYS A CA 1
ATOM 2034 C C . LYS A 1 262 ? 14.681 -12.029 3.589 1.00 81.19 262 LYS A C 1
ATOM 2036 O O . LYS A 1 262 ? 15.209 -12.632 2.655 1.00 81.19 262 LYS A O 1
ATOM 2041 N N . GLU A 1 263 ? 14.276 -12.621 4.710 1.00 84.25 263 GLU A N 1
ATOM 2042 C CA . GLU A 1 263 ? 14.430 -14.055 4.981 1.00 84.25 263 GLU A CA 1
ATOM 2043 C C . GLU A 1 263 ? 13.440 -14.915 4.185 1.00 84.25 263 GLU A C 1
ATOM 2045 O O . GLU A 1 263 ? 13.798 -15.990 3.698 1.00 84.25 263 GLU A O 1
ATOM 2050 N N . TYR A 1 264 ? 12.218 -14.414 3.985 1.00 84.00 264 TYR A N 1
ATOM 2051 C CA . TYR A 1 264 ? 11.123 -15.118 3.316 1.00 84.00 264 TYR A CA 1
ATOM 2052 C C . TYR A 1 264 ? 10.630 -14.352 2.077 1.00 84.00 264 TYR A C 1
ATOM 2054 O O . TYR A 1 264 ? 9.480 -13.907 2.027 1.00 84.00 264 TYR A O 1
ATOM 2062 N N . PRO A 1 265 ? 11.467 -14.196 1.033 1.00 76.56 265 PRO A N 1
ATOM 2063 C CA . PRO A 1 265 ? 11.065 -13.481 -0.169 1.00 76.56 265 PRO A CA 1
ATOM 2064 C C . PRO A 1 265 ? 9.946 -14.232 -0.907 1.00 76.56 265 PRO A C 1
ATOM 2066 O O . PRO A 1 265 ? 10.048 -15.433 -1.168 1.00 76.56 265 PRO A O 1
ATOM 2069 N N . ILE A 1 266 ? 8.898 -13.509 -1.310 1.00 76.19 266 ILE A N 1
ATOM 2070 C CA . ILE A 1 266 ? 7.805 -14.057 -2.124 1.00 76.19 266 ILE A CA 1
ATOM 2071 C C . ILE A 1 266 ? 8.228 -14.042 -3.596 1.00 76.19 266 ILE A C 1
ATOM 2073 O O . ILE A 1 266 ? 8.204 -12.996 -4.244 1.00 76.19 266 ILE A O 1
ATOM 2077 N N . ILE A 1 267 ? 8.582 -15.202 -4.147 1.00 71.56 267 ILE A N 1
ATOM 2078 C CA . ILE A 1 267 ? 8.974 -15.332 -5.560 1.00 71.56 267 ILE A CA 1
ATOM 2079 C C . ILE A 1 267 ? 7.810 -15.879 -6.395 1.00 71.56 267 ILE A C 1
ATOM 2081 O O . ILE A 1 267 ? 7.644 -15.523 -7.563 1.00 71.56 267 ILE A O 1
ATOM 2085 N N . LYS A 1 268 ? 6.998 -16.751 -5.797 1.00 72.88 268 LYS A N 1
ATOM 2086 C CA . LYS A 1 268 ? 5.831 -17.404 -6.403 1.00 72.88 268 LYS A CA 1
ATOM 2087 C C . LYS A 1 268 ? 4.671 -17.439 -5.410 1.00 72.88 268 LYS A C 1
ATOM 2089 O O . LYS A 1 268 ? 4.884 -17.382 -4.204 1.00 72.88 268 LYS A O 1
ATOM 2094 N N . GLU A 1 269 ? 3.449 -17.625 -5.907 1.00 78.38 269 GLU A N 1
ATOM 2095 C CA . GLU A 1 269 ? 2.237 -17.717 -5.068 1.00 78.38 269 GLU A CA 1
ATOM 2096 C C . GLU A 1 269 ? 2.354 -18.742 -3.940 1.00 78.38 269 GLU A C 1
ATOM 2098 O O . GLU A 1 269 ? 1.932 -18.481 -2.818 1.00 78.38 269 GLU A O 1
ATOM 2103 N N . THR A 1 270 ? 3.006 -19.882 -4.182 1.00 81.88 270 THR A N 1
ATOM 2104 C CA . THR A 1 270 ? 3.171 -20.912 -3.145 1.00 81.88 270 THR A CA 1
ATOM 2105 C C . THR A 1 270 ? 4.011 -20.458 -1.948 1.00 81.88 270 THR A C 1
ATOM 2107 O O . THR A 1 270 ? 3.990 -21.129 -0.919 1.00 81.88 270 THR A O 1
ATOM 2110 N N . ASP A 1 271 ? 4.775 -19.370 -2.080 1.00 81.50 271 ASP A N 1
ATOM 2111 C CA . ASP A 1 271 ? 5.592 -18.829 -0.993 1.00 81.50 271 ASP A CA 1
ATOM 2112 C C . ASP A 1 271 ? 4.752 -18.028 0.016 1.00 81.50 271 ASP A C 1
ATOM 2114 O O . ASP A 1 271 ? 5.177 -17.898 1.159 1.00 81.50 271 ASP A O 1
ATOM 2118 N N . LEU A 1 272 ? 3.538 -17.577 -0.347 1.00 85.81 272 LEU A N 1
ATOM 2119 C CA . LEU A 1 272 ? 2.637 -16.827 0.545 1.00 85.81 272 LEU A CA 1
ATOM 2120 C C . LEU A 1 272 ? 2.384 -17.550 1.869 1.00 85.81 272 LEU A C 1
ATOM 2122 O O . LEU A 1 272 ? 2.438 -16.944 2.934 1.00 85.81 272 LEU A O 1
ATOM 2126 N N . LYS A 1 273 ? 2.185 -18.872 1.815 1.00 85.12 273 LYS A N 1
ATOM 2127 C CA . LYS A 1 273 ? 1.918 -19.693 3.006 1.00 85.12 273 LYS A CA 1
ATOM 2128 C C . LYS A 1 273 ? 3.053 -19.666 4.027 1.00 85.12 273 LYS A C 1
ATOM 2130 O O . LYS A 1 273 ? 2.820 -19.936 5.199 1.00 85.12 273 LYS A O 1
ATOM 2135 N N . ARG A 1 274 ? 4.279 -19.369 3.589 1.00 87.44 274 ARG A N 1
ATOM 2136 C CA . ARG A 1 274 ? 5.446 -19.276 4.473 1.00 87.44 274 ARG A CA 1
ATOM 2137 C C . ARG A 1 274 ? 5.444 -17.993 5.291 1.00 87.44 274 ARG A C 1
ATOM 2139 O O . ARG A 1 274 ? 6.137 -17.956 6.290 1.00 87.44 274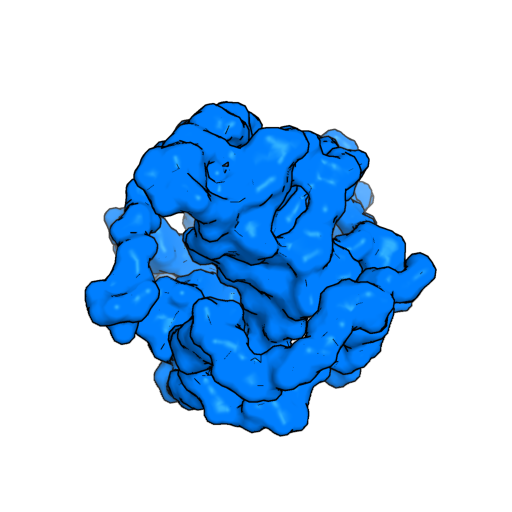 ARG A O 1
ATOM 2146 N N . LEU A 1 275 ? 4.686 -16.974 4.882 1.00 84.69 275 LEU A N 1
ATOM 2147 C CA . LEU A 1 275 ? 4.609 -15.705 5.602 1.00 84.69 275 LEU A CA 1
ATOM 2148 C C . LEU A 1 275 ? 3.730 -15.793 6.841 1.00 84.69 275 LEU A C 1
ATOM 2150 O O . LEU A 1 275 ? 3.968 -15.047 7.780 1.00 84.69 275 LEU A O 1
ATOM 2154 N N . LEU A 1 276 ? 2.732 -16.685 6.843 1.00 86.94 276 LEU A N 1
ATOM 2155 C CA . LEU A 1 276 ? 1.713 -16.761 7.890 1.00 86.94 276 LEU A CA 1
ATOM 2156 C C . LEU A 1 276 ? 2.289 -16.775 9.324 1.00 86.94 276 LEU A C 1
ATOM 2158 O O . LEU A 1 276 ? 1.800 -16.001 10.140 1.00 86.94 276 LEU A O 1
ATOM 2162 N N . PRO A 1 277 ? 3.342 -17.556 9.650 1.00 88.44 277 PRO A N 1
ATOM 2163 C CA . PRO A 1 277 ? 3.928 -17.563 10.996 1.00 88.44 277 PRO A CA 1
ATOM 2164 C C . PRO A 1 277 ? 4.656 -16.268 11.390 1.00 88.44 277 PRO A C 1
ATOM 2166 O O . PRO A 1 277 ? 5.060 -16.130 12.538 1.00 88.44 277 PRO A O 1
ATOM 2169 N N . HIS A 1 278 ? 4.875 -15.357 10.442 1.00 89.56 278 HIS A N 1
ATOM 2170 C CA . HIS A 1 278 ? 5.667 -14.137 10.607 1.00 89.56 278 HIS A CA 1
ATOM 2171 C C . HIS A 1 278 ? 4.836 -12.858 10.430 1.00 89.56 278 HIS A C 1
ATOM 2173 O O . HIS A 1 278 ? 5.395 -11.762 10.372 1.00 89.56 278 HIS A O 1
ATOM 2179 N N . VAL A 1 279 ? 3.515 -12.997 10.296 1.00 89.06 279 VAL A N 1
ATOM 2180 C CA . VAL A 1 279 ? 2.571 -11.879 10.315 1.00 89.06 279 VAL A CA 1
ATOM 2181 C C . VAL A 1 279 ? 2.416 -11.433 11.772 1.00 89.06 279 VAL A C 1
ATOM 2183 O O . VAL A 1 279 ? 1.870 -12.170 12.584 1.00 89.06 279 VAL A O 1
ATOM 2186 N N . ASP A 1 280 ? 2.897 -10.232 12.097 1.00 90.31 280 ASP A N 1
ATOM 2187 C CA . ASP A 1 280 ? 2.952 -9.667 13.458 1.00 90.31 280 ASP A CA 1
ATOM 2188 C C . ASP A 1 280 ? 1.821 -8.657 13.749 1.00 90.31 280 ASP A C 1
ATOM 2190 O O . ASP A 1 280 ? 1.924 -7.796 14.625 1.00 90.31 280 ASP A O 1
ATOM 2194 N N . ILE A 1 281 ? 0.728 -8.758 12.996 1.00 93.12 281 ILE A N 1
ATOM 2195 C CA . ILE A 1 281 ? -0.501 -7.966 13.140 1.00 93.12 281 ILE A CA 1
ATOM 2196 C C . ILE A 1 281 ? -1.657 -8.859 13.611 1.00 93.12 281 ILE A C 1
ATOM 2198 O O . ILE A 1 281 ? -1.531 -10.081 13.645 1.00 93.12 281 ILE A O 1
ATOM 2202 N N . ARG A 1 282 ? -2.818 -8.271 13.935 1.00 92.69 282 ARG A N 1
ATOM 2203 C CA . ARG A 1 282 ? -3.991 -9.027 14.418 1.00 92.69 282 ARG A CA 1
ATOM 2204 C C . ARG A 1 282 ? -4.419 -10.135 13.459 1.00 92.69 282 ARG A C 1
ATOM 2206 O O . ARG A 1 282 ? -4.738 -11.241 13.882 1.00 92.69 282 ARG A O 1
ATOM 2213 N N . LEU A 1 283 ? -4.511 -9.793 12.177 1.00 92.75 283 LEU A N 1
ATOM 2214 C CA . LEU A 1 283 ? -4.939 -10.692 11.114 1.00 92.75 283 LEU A CA 1
ATOM 2215 C C . LEU A 1 283 ? -4.472 -10.135 9.771 1.00 92.75 283 LEU A C 1
ATOM 2217 O O . LEU A 1 283 ? -4.740 -8.978 9.450 1.00 92.75 283 LEU A O 1
ATOM 2221 N N . GLY A 1 284 ? -3.805 -10.966 8.979 1.00 94.06 284 GLY A N 1
ATOM 2222 C CA . GLY A 1 284 ? -3.500 -10.678 7.584 1.00 94.06 284 GLY A CA 1
ATOM 2223 C C . GLY A 1 284 ? -4.370 -11.534 6.675 1.00 94.06 284 GLY A C 1
ATOM 2224 O O . GLY A 1 284 ? -4.449 -12.742 6.877 1.00 94.06 284 GLY A O 1
ATOM 2225 N N . ARG A 1 285 ? -4.989 -10.923 5.665 1.00 94.75 285 ARG A N 1
ATOM 2226 C CA . ARG A 1 285 ? -5.691 -11.629 4.588 1.00 94.75 285 ARG A CA 1
ATOM 2227 C C . ARG A 1 285 ? -5.061 -11.286 3.251 1.00 94.75 285 ARG A C 1
ATOM 2229 O O . ARG A 1 285 ? -4.756 -10.119 2.996 1.00 94.75 285 ARG A O 1
ATOM 2236 N N . VAL A 1 286 ? -4.880 -12.282 2.389 1.00 94.25 286 VAL A N 1
ATOM 2237 C CA . VAL A 1 286 ? -4.323 -12.077 1.044 1.00 94.25 286 VAL A CA 1
ATOM 2238 C C . VAL A 1 286 ? -5.290 -12.628 0.014 1.00 94.25 286 VAL A C 1
ATOM 2240 O O . VAL A 1 286 ? -5.609 -13.809 0.042 1.00 94.25 286 VAL A O 1
ATOM 2243 N N . PHE A 1 287 ? -5.711 -11.800 -0.936 1.00 92.81 287 PHE A N 1
ATOM 2244 C CA . PHE A 1 287 ? -6.642 -12.210 -1.981 1.00 92.81 287 PHE A CA 1
ATOM 2245 C C . PHE A 1 287 ? -5.992 -12.185 -3.350 1.00 92.81 287 PHE A C 1
ATOM 2247 O O . PHE A 1 287 ? -5.385 -11.194 -3.768 1.00 92.81 287 PHE A O 1
ATOM 2254 N N . ARG A 1 288 ? -6.188 -13.279 -4.072 1.00 88.50 288 ARG A N 1
ATOM 2255 C CA . ARG A 1 288 ? -5.819 -13.397 -5.472 1.00 88.50 288 ARG A CA 1
ATOM 2256 C C . ARG A 1 288 ? -6.825 -12.687 -6.381 1.00 88.50 288 ARG A C 1
ATOM 2258 O O . ARG A 1 288 ? -8.026 -12.721 -6.139 1.00 88.50 288 ARG A O 1
ATOM 2265 N N . ASP A 1 289 ? -6.311 -12.111 -7.464 1.00 83.44 289 ASP A N 1
ATOM 2266 C CA . ASP A 1 289 ? -7.045 -11.411 -8.523 1.00 83.44 289 ASP A CA 1
ATOM 2267 C C . ASP A 1 289 ? -7.896 -10.240 -8.005 1.00 83.44 289 ASP A C 1
ATOM 2269 O O . ASP A 1 289 ? -8.966 -9.933 -8.527 1.00 83.44 289 ASP A O 1
ATOM 2273 N N . ILE A 1 290 ? -7.363 -9.559 -6.988 1.00 85.38 290 ILE A N 1
ATOM 2274 C CA . ILE A 1 290 ? -7.906 -8.344 -6.381 1.00 85.38 290 ILE A CA 1
ATOM 2275 C C . ILE A 1 290 ? -6.947 -7.188 -6.665 1.00 85.38 290 ILE A C 1
ATOM 2277 O O . ILE A 1 290 ? -5.748 -7.288 -6.393 1.00 85.38 290 ILE A O 1
ATOM 2281 N N . ASP A 1 291 ? -7.475 -6.096 -7.226 1.00 82.75 291 ASP A N 1
ATOM 2282 C CA . ASP A 1 291 ? -6.736 -4.842 -7.390 1.00 82.75 291 ASP A CA 1
ATOM 2283 C C . ASP A 1 291 ? -7.062 -3.843 -6.271 1.00 82.75 291 ASP A C 1
ATOM 2285 O O . ASP A 1 291 ? -8.013 -4.014 -5.504 1.00 82.75 291 ASP A O 1
ATOM 2289 N N . HIS A 1 292 ? -6.271 -2.776 -6.191 1.00 84.25 292 HIS A N 1
ATOM 2290 C CA . HIS A 1 292 ? -6.398 -1.758 -5.150 1.00 84.25 292 HIS A CA 1
ATOM 2291 C C . HIS A 1 292 ? -7.791 -1.097 -5.101 1.00 84.25 292 HIS A C 1
ATOM 2293 O O . HIS A 1 292 ? -8.248 -0.664 -4.045 1.00 84.25 292 HIS A O 1
ATOM 2299 N N . VAL A 1 293 ? -8.482 -1.032 -6.246 1.00 82.31 293 VAL A N 1
ATOM 2300 C CA . VAL A 1 293 ? -9.815 -0.419 -6.389 1.00 82.31 293 VAL A CA 1
ATOM 2301 C C . VAL A 1 293 ? -10.923 -1.395 -5.989 1.00 82.31 293 VAL A C 1
ATOM 2303 O O . VAL A 1 293 ? -11.996 -0.982 -5.547 1.00 82.31 293 VAL A O 1
ATOM 2306 N N . THR A 1 294 ? -10.668 -2.700 -6.057 1.00 86.06 294 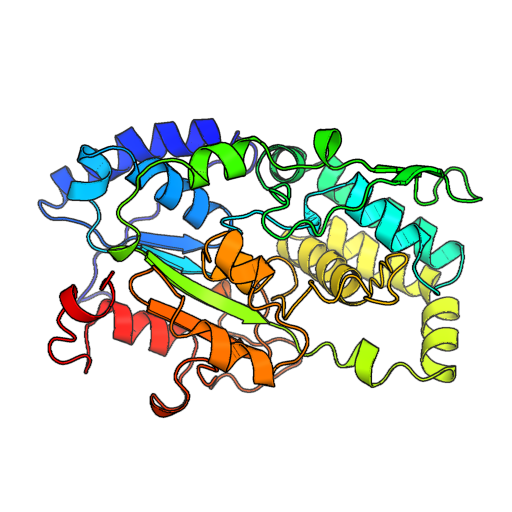THR A N 1
ATOM 2307 C CA . THR A 1 294 ? -11.647 -3.722 -5.681 1.00 86.06 294 THR A CA 1
ATOM 2308 C C . THR A 1 294 ? -12.053 -3.616 -4.207 1.00 86.06 294 THR A C 1
ATOM 2310 O O . THR A 1 294 ? -13.201 -3.902 -3.874 1.00 86.06 294 THR A O 1
ATOM 2313 N N . PHE A 1 295 ? -11.171 -3.127 -3.327 1.00 87.19 295 PHE A N 1
ATOM 2314 C CA . PHE A 1 295 ? -11.513 -2.839 -1.927 1.00 87.19 295 PHE A CA 1
ATOM 2315 C C . PHE A 1 295 ? -12.567 -1.730 -1.759 1.00 87.19 295 PHE A C 1
ATOM 2317 O O . PHE A 1 295 ? -13.197 -1.640 -0.709 1.00 87.19 295 PHE A O 1
ATOM 2324 N N . VAL A 1 296 ? -12.786 -0.908 -2.789 1.00 84.00 296 VAL A N 1
ATOM 2325 C CA . VAL A 1 296 ? -13.790 0.167 -2.810 1.00 84.00 296 VAL A CA 1
ATOM 2326 C C . VAL A 1 296 ? -15.055 -0.274 -3.534 1.00 84.00 296 VAL A C 1
ATOM 2328 O O . VAL A 1 296 ? -16.165 -0.050 -3.054 1.00 84.00 296 VAL A O 1
ATOM 2331 N N . GLU A 1 297 ? -14.900 -0.907 -4.696 1.00 84.12 297 GLU A N 1
ATOM 2332 C CA . GLU A 1 297 ? -16.022 -1.218 -5.588 1.00 84.12 297 GLU A CA 1
ATOM 2333 C C . GLU A 1 297 ? -16.610 -2.621 -5.368 1.00 84.12 297 GLU A C 1
ATOM 2335 O O . GLU A 1 297 ? -17.688 -2.934 -5.881 1.00 84.12 297 GLU A O 1
ATOM 2340 N N . GLY A 1 298 ? -15.893 -3.502 -4.662 1.00 83.94 298 GLY A N 1
ATOM 2341 C CA . GLY A 1 298 ? -16.255 -4.913 -4.489 1.00 83.94 298 GLY A CA 1
ATOM 2342 C C . GLY A 1 298 ? -16.333 -5.693 -5.805 1.00 83.94 298 GLY A C 1
ATOM 2343 O O . GLY A 1 298 ? -16.934 -6.768 -5.859 1.00 83.94 298 GLY A O 1
ATOM 2344 N N . THR A 1 299 ? -15.786 -5.131 -6.885 1.00 83.94 299 THR A N 1
ATOM 2345 C CA . THR A 1 299 ? -15.821 -5.717 -8.222 1.00 83.94 299 THR A CA 1
ATOM 2346 C C . THR A 1 299 ? -14.402 -6.066 -8.642 1.00 83.94 299 THR A C 1
ATOM 2348 O O . THR A 1 299 ? -13.598 -5.156 -8.829 1.00 83.94 299 THR A O 1
ATOM 2351 N N . PRO A 1 300 ? -14.082 -7.361 -8.794 1.00 80.12 300 PRO A N 1
ATOM 2352 C CA . PRO A 1 300 ? -12.751 -7.778 -9.195 1.00 80.12 300 PRO A CA 1
ATOM 2353 C C . PRO A 1 300 ? -12.448 -7.346 -10.637 1.00 80.12 300 PRO A C 1
ATOM 2355 O O . PRO A 1 300 ? -13.354 -7.263 -11.482 1.00 80.12 300 PRO A O 1
ATOM 2358 N N . PRO A 1 301 ? -11.170 -7.106 -10.961 1.00 74.25 301 PRO A N 1
ATOM 2359 C CA . PRO A 1 301 ? -10.747 -6.811 -12.317 1.00 74.25 301 PRO A CA 1
ATOM 2360 C C . PRO A 1 301 ? -11.088 -7.958 -13.276 1.00 74.25 301 PRO A C 1
ATOM 2362 O O . PRO A 1 301 ? -11.246 -9.116 -12.896 1.00 74.25 301 PRO A O 1
ATOM 2365 N N . HIS A 1 302 ? -11.222 -7.615 -14.560 1.00 72.75 302 HIS A N 1
ATOM 2366 C CA . HIS A 1 302 ? -11.459 -8.564 -15.658 1.00 72.75 302 HIS A CA 1
ATOM 2367 C C . HIS A 1 302 ? -12.708 -9.456 -15.517 1.00 72.75 302 HIS A C 1
ATOM 2369 O O . HIS A 1 302 ? -12.806 -10.473 -16.197 1.00 72.75 302 HIS A O 1
ATOM 2375 N N . GLY A 1 303 ? -13.681 -9.069 -14.683 1.00 69.31 303 GLY A N 1
ATOM 2376 C CA . GLY A 1 303 ? -14.890 -9.867 -14.463 1.00 69.31 303 GLY A CA 1
ATOM 2377 C C . GLY A 1 303 ? -14.626 -11.158 -13.685 1.00 69.31 303 GLY A C 1
ATOM 2378 O O . GLY A 1 303 ? -15.347 -12.135 -13.879 1.00 69.31 303 GLY A O 1
ATOM 2379 N N . GLY A 1 304 ? -13.586 -11.170 -12.842 1.00 74.62 304 GLY A N 1
ATOM 2380 C CA . GLY A 1 304 ? -13.275 -12.285 -11.951 1.00 74.62 304 GLY A CA 1
ATOM 2381 C C . GLY A 1 304 ? -14.415 -12.636 -10.986 1.00 74.62 304 GLY A C 1
ATOM 2382 O O . GLY A 1 304 ? -15.431 -11.941 -10.880 1.00 74.62 304 GLY A O 1
ATOM 2383 N N . SER A 1 305 ? -14.249 -13.740 -10.258 1.00 84.62 305 SER A N 1
ATOM 2384 C CA . SER A 1 305 ? -15.212 -14.137 -9.228 1.00 84.62 305 SER A CA 1
ATOM 2385 C C . SER A 1 305 ? -15.261 -13.097 -8.111 1.00 84.62 305 SER A C 1
ATOM 2387 O O . SER A 1 305 ? -14.232 -12.738 -7.549 1.00 84.62 305 SER A O 1
ATOM 2389 N N . LYS A 1 306 ? -16.470 -12.656 -7.743 1.00 88.62 306 LYS A N 1
ATOM 2390 C CA . LYS A 1 306 ? -16.676 -11.816 -6.551 1.00 88.62 306 LYS A CA 1
ATOM 2391 C C . LYS A 1 306 ? -16.389 -12.568 -5.254 1.00 88.62 306 LYS A C 1
ATOM 2393 O O . LYS A 1 306 ? -16.064 -11.933 -4.260 1.00 88.62 306 LYS A O 1
ATOM 2398 N N . LEU A 1 307 ? -16.546 -13.893 -5.267 1.00 92.88 307 LEU A N 1
ATOM 2399 C CA . LEU A 1 307 ? -16.175 -14.758 -4.154 1.00 92.88 307 LEU A CA 1
ATOM 2400 C C . LEU A 1 307 ? -14.680 -15.027 -4.244 1.00 92.88 307 LEU A C 1
ATOM 2402 O O . LEU A 1 307 ? -14.223 -15.654 -5.206 1.00 92.88 307 LEU A O 1
ATOM 2406 N N . VAL A 1 308 ? -13.953 -14.542 -3.246 1.00 91.88 308 VAL A N 1
ATOM 2407 C CA . VAL A 1 308 ? -12.509 -14.671 -3.125 1.00 91.88 308 VAL A CA 1
ATOM 2408 C C . VAL A 1 308 ? -12.145 -15.471 -1.890 1.00 91.88 308 VAL A C 1
ATOM 2410 O O . VAL A 1 308 ? -12.804 -15.420 -0.848 1.00 91.88 308 VAL A O 1
ATOM 2413 N N . LYS A 1 309 ? -11.073 -16.234 -2.043 1.00 93.75 309 LYS A N 1
ATOM 2414 C CA . LYS A 1 309 ? -10.483 -17.060 -1.005 1.00 93.75 309 LYS A CA 1
ATOM 2415 C C . LYS A 1 309 ? -9.312 -16.312 -0.380 1.00 93.75 309 LYS A C 1
ATOM 2417 O O . LYS A 1 309 ? -8.569 -15.646 -1.098 1.00 93.75 309 LYS A O 1
ATOM 2422 N N . ASP A 1 310 ? -9.153 -16.439 0.931 1.00 93.50 310 ASP A N 1
ATOM 2423 C CA . ASP A 1 310 ? -7.940 -15.988 1.604 1.00 93.50 310 ASP A CA 1
ATOM 2424 C C . ASP A 1 310 ? -6.805 -16.987 1.330 1.00 93.50 310 ASP A C 1
ATOM 2426 O O . ASP A 1 310 ? -6.893 -18.173 1.652 1.00 93.50 310 ASP A O 1
ATOM 2430 N N . GLU A 1 311 ? -5.741 -16.516 0.690 1.00 92.12 311 GLU A N 1
ATOM 2431 C CA . GLU A 1 311 ? -4.570 -17.318 0.340 1.00 92.12 311 GLU A CA 1
ATOM 2432 C C . GLU A 1 311 ? -3.704 -17.659 1.564 1.00 92.12 311 GLU A C 1
ATOM 2434 O O . GLU A 1 311 ? -2.946 -18.635 1.519 1.00 92.12 311 GLU A O 1
ATOM 2439 N N . LEU A 1 312 ? -3.827 -16.896 2.661 1.00 90.81 312 LEU A N 1
ATOM 2440 C CA . LEU A 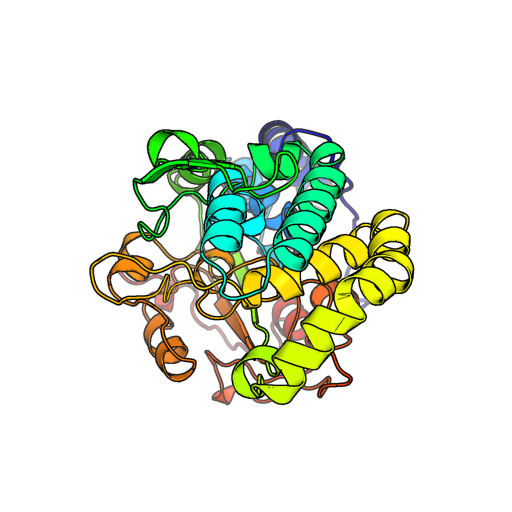1 312 ? -3.188 -17.215 3.943 1.00 90.81 312 LEU A CA 1
ATOM 2441 C C . LEU A 1 312 ? -4.029 -18.186 4.778 1.00 90.81 312 LEU A C 1
ATOM 2443 O O . LEU A 1 312 ? -3.460 -19.096 5.380 1.00 90.81 312 LEU A O 1
ATOM 2447 N N . HIS A 1 313 ? -5.357 -18.036 4.743 1.00 90.31 313 HIS A N 1
ATOM 2448 C CA . HIS A 1 313 ? -6.329 -18.850 5.487 1.00 90.31 313 HIS A CA 1
ATOM 2449 C C . HIS A 1 313 ? -7.326 -19.564 4.560 1.00 90.31 313 HIS A C 1
ATOM 2451 O O . HIS A 1 313 ? -8.527 -19.277 4.562 1.00 90.31 313 HIS A O 1
ATOM 2457 N N . PRO A 1 314 ? -6.855 -20.516 3.734 1.00 89.31 314 PRO A N 1
ATOM 2458 C CA . PRO A 1 314 ? -7.692 -21.201 2.756 1.00 89.31 314 PRO A CA 1
ATOM 2459 C C . PRO A 1 314 ? -8.863 -21.995 3.359 1.00 89.31 314 PRO A C 1
ATOM 2461 O O . PRO A 1 314 ? -9.795 -22.343 2.630 1.00 89.31 314 PRO A O 1
ATOM 2464 N N . GLU A 1 315 ? -8.779 -22.340 4.641 1.00 90.00 315 GLU A N 1
ATOM 2465 C CA . GLU A 1 315 ? -9.777 -23.057 5.432 1.00 90.00 315 GLU A CA 1
ATOM 2466 C C . GLU A 1 315 ? -11.038 -22.239 5.740 1.00 90.00 315 GLU A C 1
ATOM 2468 O O . GLU A 1 315 ? -12.101 -22.829 5.925 1.00 90.00 315 GLU A O 1
ATOM 2473 N N . ASP A 1 316 ? -10.950 -20.906 5.726 1.00 88.31 316 ASP A N 1
ATOM 2474 C CA . ASP A 1 316 ? -12.056 -20.004 6.079 1.00 88.31 316 ASP A CA 1
ATOM 2475 C C . ASP A 1 316 ? -13.128 -19.903 4.961 1.00 88.31 316 ASP A C 1
ATOM 2477 O O . ASP A 1 316 ? -14.161 -19.242 5.110 1.00 88.31 316 ASP A O 1
ATOM 2481 N N . GLY A 1 317 ? -12.910 -20.580 3.828 1.00 91.69 317 GLY A N 1
ATOM 2482 C CA . GLY A 1 317 ? -13.844 -20.645 2.706 1.00 91.69 317 GLY A CA 1
ATOM 2483 C C . GLY A 1 317 ? -13.647 -19.531 1.677 1.00 91.69 317 GLY A C 1
ATOM 2484 O O . GLY A 1 317 ? -12.532 -19.092 1.399 1.00 91.69 317 GLY A O 1
ATOM 2485 N N . SER A 1 318 ? -14.730 -19.132 1.010 1.00 94.25 318 SER A N 1
ATOM 2486 C CA . SER A 1 318 ? -14.710 -18.077 -0.008 1.00 94.25 318 SER A CA 1
ATOM 2487 C C . SER A 1 318 ? -15.887 -17.143 0.197 1.00 94.25 318 SER A C 1
ATOM 2489 O O . SER A 1 318 ? -17.032 -17.589 0.211 1.00 94.25 318 SER A O 1
ATOM 2491 N N . HIS A 1 319 ? -15.588 -15.854 0.301 1.00 93.75 319 HIS A N 1
ATOM 2492 C CA . HIS A 1 319 ? -16.553 -14.794 0.574 1.00 93.75 319 HIS A CA 1
ATOM 2493 C C . HIS A 1 319 ? -16.285 -13.617 -0.349 1.00 93.75 319 HIS A C 1
ATOM 2495 O O . HIS A 1 319 ? -15.215 -13.505 -0.951 1.00 93.75 319 HIS A O 1
ATOM 2501 N N . THR A 1 320 ? -17.243 -12.711 -0.477 1.00 93.12 320 THR A N 1
ATOM 2502 C CA . THR A 1 320 ? -16.946 -11.404 -1.060 1.00 93.12 320 THR A CA 1
ATOM 2503 C C . THR A 1 320 ? -16.032 -10.600 -0.136 1.00 93.12 320 THR A C 1
ATOM 2505 O O . THR A 1 320 ? -16.044 -10.769 1.081 1.00 93.12 320 THR A O 1
ATOM 2508 N N . VAL A 1 321 ? -15.253 -9.674 -0.704 1.00 91.12 321 VAL A N 1
ATOM 2509 C CA . VAL A 1 321 ? -14.359 -8.783 0.064 1.00 91.12 321 VAL A CA 1
ATOM 2510 C C . VAL A 1 321 ? -15.103 -8.054 1.195 1.00 91.12 321 VAL A C 1
ATOM 2512 O O . VAL A 1 321 ? -14.569 -7.898 2.289 1.00 91.12 321 VAL A O 1
ATOM 2515 N N . PHE A 1 322 ? -16.358 -7.657 0.968 1.00 91.69 322 PHE A N 1
ATOM 2516 C CA . PHE A 1 322 ? -17.176 -6.994 1.986 1.00 91.69 322 PHE A CA 1
ATOM 2517 C C . PHE A 1 322 ? -17.785 -7.946 3.016 1.00 91.69 322 PHE A C 1
ATOM 2519 O O . PHE A 1 322 ? -18.056 -7.510 4.131 1.00 91.69 322 PHE A O 1
ATOM 2526 N N . GLU A 1 323 ? -18.016 -9.213 2.669 1.00 92.25 323 GLU A N 1
ATOM 2527 C CA . GLU A 1 323 ? -18.436 -10.230 3.639 1.00 92.25 323 GLU A CA 1
ATOM 2528 C C . GLU A 1 323 ? -17.308 -10.546 4.612 1.00 92.25 323 GLU A C 1
ATOM 2530 O O . GLU A 1 323 ? -17.572 -10.533 5.808 1.00 92.25 323 GLU A O 1
ATOM 2535 N N . TRP A 1 324 ? -16.063 -10.677 4.131 1.00 92.44 324 TRP A N 1
ATOM 2536 C CA . TRP A 1 324 ? -14.890 -10.749 5.009 1.00 92.44 324 TRP A CA 1
ATOM 2537 C C . TRP A 1 324 ? -14.905 -9.590 6.009 1.00 92.44 324 TRP A C 1
ATOM 2539 O O . TRP A 1 324 ? -15.093 -9.801 7.205 1.00 92.44 324 TRP A O 1
ATOM 2549 N N . MET A 1 325 ? -14.863 -8.346 5.512 1.00 90.88 325 MET A N 1
ATOM 2550 C CA . MET A 1 325 ? -14.874 -7.156 6.375 1.00 90.88 325 MET A CA 1
ATOM 2551 C C . MET A 1 325 ? -16.044 -7.149 7.358 1.00 90.88 325 MET A C 1
ATOM 2553 O O . MET A 1 325 ? -15.891 -6.738 8.505 1.00 90.88 325 MET A O 1
ATOM 2557 N N . LEU A 1 326 ? -17.227 -7.582 6.921 1.00 89.88 326 LEU A N 1
ATOM 2558 C CA . LEU A 1 326 ? -18.397 -7.652 7.780 1.00 89.88 326 LEU A CA 1
ATOM 2559 C C . LEU A 1 326 ? -18.235 -8.698 8.889 1.00 89.88 326 LEU A C 1
ATOM 2561 O O . LEU A 1 326 ? -18.641 -8.420 10.016 1.00 89.88 326 LEU A O 1
ATOM 2565 N N . ASP A 1 327 ? -17.647 -9.854 8.600 1.00 88.25 327 ASP A N 1
ATOM 2566 C CA . ASP A 1 327 ? -17.363 -10.891 9.591 1.00 88.25 327 ASP A CA 1
ATOM 2567 C C . ASP A 1 327 ? -16.338 -10.404 10.622 1.00 88.25 327 ASP A C 1
ATOM 2569 O O . ASP A 1 327 ? -16.559 -10.562 11.825 1.00 88.25 327 ASP A O 1
ATOM 2573 N N . GLU A 1 328 ? -15.293 -9.695 10.183 1.00 88.31 328 GLU A N 1
ATOM 2574 C CA . GLU A 1 328 ? -14.313 -9.061 11.077 1.00 88.31 328 GLU A CA 1
ATOM 2575 C C . GLU A 1 328 ? -14.906 -7.922 11.931 1.00 88.31 328 GLU A C 1
ATOM 2577 O O . GLU A 1 328 ? -14.473 -7.700 13.068 1.00 88.31 328 GLU A O 1
ATOM 2582 N N . LEU A 1 329 ? -15.913 -7.211 11.409 1.00 86.81 329 LEU A N 1
ATOM 2583 C CA . LEU A 1 329 ? -16.658 -6.175 12.137 1.00 86.81 329 LEU A CA 1
ATOM 2584 C C . LEU A 1 329 ? -17.692 -6.746 13.116 1.00 86.81 329 LEU A C 1
ATOM 2586 O O . LEU A 1 329 ? -18.023 -6.087 14.101 1.00 86.81 329 LEU A O 1
ATOM 2590 N N . LEU A 1 330 ? -18.267 -7.912 12.816 1.00 81.12 330 LEU A N 1
ATOM 2591 C CA . LEU A 1 330 ? -19.325 -8.540 13.615 1.00 81.12 330 LEU A CA 1
ATOM 2592 C C . LEU A 1 330 ? -18.813 -9.609 14.581 1.00 81.12 330 LEU A C 1
ATOM 2594 O O . LEU A 1 330 ? -19.622 -10.130 15.347 1.00 81.12 330 LEU A O 1
ATOM 2598 N N . GLU A 1 331 ? -17.530 -9.971 14.507 1.00 71.12 331 GLU A N 1
ATOM 2599 C CA . GLU A 1 331 ? -16.935 -11.094 15.249 1.00 71.12 331 GLU A CA 1
ATOM 2600 C C . GLU A 1 331 ? -17.692 -12.417 15.034 1.00 71.12 331 GLU A C 1
ATOM 2602 O O . GLU A 1 331 ? -17.655 -13.330 15.862 1.00 71.12 331 GLU A O 1
ATOM 2607 N N . ARG A 1 332 ? -18.417 -12.547 13.914 1.00 46.97 332 ARG A N 1
ATOM 2608 C CA . ARG A 1 332 ? -19.197 -13.749 13.615 1.00 46.97 332 ARG A CA 1
ATOM 2609 C C . ARG A 1 332 ? -18.225 -14.891 13.327 1.00 46.97 332 ARG A C 1
ATOM 2611 O O . ARG A 1 332 ? -17.674 -14.984 12.242 1.00 46.97 332 ARG A O 1
ATOM 2618 N N . ASN A 1 333 ? -18.076 -15.782 14.307 1.00 38.44 333 ASN A N 1
ATOM 2619 C CA . ASN A 1 333 ? -17.392 -17.082 14.241 1.00 38.44 333 ASN A CA 1
ATOM 2620 C C . ASN A 1 333 ? -15.876 -17.122 14.488 1.00 38.44 333 ASN A C 1
ATOM 2622 O O . ASN A 1 333 ? -15.292 -18.193 14.340 1.00 38.44 333 ASN A O 1
ATOM 2626 N N . GLN A 1 334 ? -15.238 -16.053 14.967 1.00 43.19 334 GLN A N 1
ATOM 2627 C CA . GLN A 1 334 ? -13.928 -16.203 15.614 1.00 43.19 334 GLN A CA 1
ATOM 2628 C C . GLN A 1 334 ? -14.154 -16.364 17.115 1.00 43.19 334 GLN A C 1
ATOM 2630 O O . GLN A 1 334 ? -13.970 -15.426 17.881 1.00 43.19 334 GLN A O 1
ATOM 2635 N N . GLY A 1 335 ? -14.645 -17.538 17.531 1.00 33.31 335 GLY A N 1
ATOM 2636 C CA . GLY A 1 335 ? -14.755 -17.855 18.954 1.00 33.31 335 GLY A CA 1
ATOM 2637 C C . GLY A 1 335 ? -13.403 -17.618 19.604 1.00 33.31 335 GLY A C 1
ATOM 2638 O O . GLY A 1 335 ? -12.453 -18.221 19.124 1.00 33.31 335 GLY A O 1
ATOM 2639 N N . ASP A 1 336 ? -13.340 -16.707 20.585 1.00 35.91 336 ASP A N 1
ATOM 2640 C CA . ASP A 1 336 ? -12.151 -16.300 21.346 1.00 35.91 336 ASP A CA 1
ATOM 2641 C C . ASP A 1 336 ? -10.846 -16.857 20.757 1.00 35.91 336 ASP A C 1
ATOM 2643 O O . ASP A 1 336 ? -10.207 -17.744 21.338 1.00 35.91 336 ASP A O 1
ATOM 2647 N N . ARG A 1 337 ? -10.430 -16.368 19.575 1.00 42.59 337 ARG A N 1
ATOM 2648 C CA . ARG A 1 337 ? -9.020 -16.487 19.206 1.00 42.59 337 ARG A CA 1
ATOM 2649 C C . ARG A 1 337 ? -8.346 -15.598 20.226 1.00 42.59 337 ARG A C 1
ATOM 2651 O O . ARG A 1 337 ? -8.362 -14.385 20.072 1.00 42.59 337 ARG A O 1
ATOM 2658 N N . LYS A 1 338 ? -7.893 -16.195 21.334 1.00 38.28 338 LYS A N 1
ATOM 2659 C CA . LYS A 1 338 ? -7.220 -15.480 22.413 1.00 38.28 338 LYS A CA 1
ATOM 2660 C C . LYS A 1 338 ? -6.173 -14.611 21.737 1.00 38.28 338 LYS A C 1
ATOM 2662 O O . LYS A 1 338 ? -5.214 -15.149 21.190 1.00 38.28 338 LYS A O 1
ATOM 2667 N N . ASP A 1 339 ? -6.359 -13.294 21.778 1.00 42.31 339 ASP A N 1
ATOM 2668 C CA . ASP A 1 339 ? -5.453 -12.326 21.148 1.00 42.31 339 ASP A CA 1
ATOM 2669 C C . ASP A 1 339 ? -3.986 -12.541 21.625 1.00 42.31 339 ASP A C 1
ATOM 2671 O O . ASP A 1 339 ? -3.033 -12.162 20.955 1.00 42.31 339 ASP A O 1
ATOM 2675 N N . ASN A 1 340 ? -3.798 -13.273 22.734 1.00 35.91 340 ASN A N 1
ATOM 2676 C CA . ASN A 1 340 ? -2.529 -13.727 23.313 1.00 35.91 340 ASN A CA 1
ATOM 2677 C C . ASN A 1 340 ? -1.843 -14.935 22.627 1.00 35.91 340 ASN A C 1
ATOM 2679 O O . ASN A 1 340 ? -0.789 -15.368 23.098 1.00 35.91 340 ASN A O 1
ATOM 2683 N N . GLU A 1 341 ? -2.421 -15.545 21.589 1.00 35.28 341 GLU A N 1
ATOM 2684 C CA . GLU A 1 341 ? -1.764 -16.625 20.824 1.00 35.28 341 GLU A CA 1
ATOM 2685 C C . GLU A 1 341 ? -1.203 -16.164 19.472 1.00 35.28 341 GLU A C 1
ATOM 2687 O O . GLU A 1 341 ? -0.347 -16.853 18.925 1.00 35.28 341 GLU A O 1
ATOM 2692 N N . LEU A 1 342 ? -1.610 -14.988 18.979 1.00 42.12 342 LEU A N 1
ATOM 2693 C CA . LEU A 1 342 ? -1.132 -14.408 17.713 1.00 42.12 342 LEU A CA 1
ATOM 2694 C C . LEU A 1 342 ? 0.033 -13.421 17.893 1.00 42.12 342 LEU A C 1
ATOM 2696 O O . LEU A 1 342 ? 0.676 -13.047 16.921 1.00 42.12 342 LEU A O 1
ATOM 2700 N N . VAL A 1 343 ? 0.358 -13.063 19.137 1.00 36.62 343 VAL A N 1
ATOM 2701 C CA . VAL A 1 343 ? 1.598 -12.367 19.503 1.00 36.62 343 VAL A CA 1
ATOM 2702 C C . VAL A 1 343 ? 2.324 -13.235 20.529 1.00 36.62 343 VAL A C 1
ATOM 2704 O O . VAL A 1 343 ? 2.200 -13.039 21.738 1.00 36.62 343 VAL A O 1
ATOM 2707 N N . LYS A 1 344 ? 3.036 -14.265 20.064 1.00 28.08 344 LYS A N 1
ATOM 2708 C CA . LYS A 1 344 ? 3.993 -15.003 20.898 1.00 28.08 344 LYS A CA 1
ATOM 2709 C C . LYS A 1 344 ? 5.388 -14.947 20.281 1.00 28.08 344 LYS A C 1
ATOM 2711 O O . LYS A 1 344 ? 5.581 -15.442 19.178 1.00 28.08 344 LYS A O 1
ATOM 2716 N N . SER A 1 345 ? 6.283 -14.410 21.120 1.00 33.41 345 SER A N 1
ATOM 2717 C CA . SER A 1 345 ? 7.749 -14.252 21.066 1.00 33.41 345 SER A CA 1
ATOM 2718 C C . SER A 1 345 ? 8.317 -13.338 19.996 1.00 33.41 345 SER A C 1
ATOM 2720 O O . SER A 1 345 ? 8.348 -13.773 18.827 1.00 33.41 345 SER A O 1
#

Mean predicted aligned error: 8.0 Å